Protein AF-A0A3B0PT93-F1 (afdb_monomer)

Organism: Mycoplasmopsis synoviae (NCBI:txid2109)

Radius of gyration: 24.5 Å; Cα contacts (8 Å, |Δi|>4): 383; chains: 1; bounding box: 61×49×68 Å

Nearest PDB structures (foldseek):
  7ylt-assembly3_C  TM=3.082E-01  e=1.056E-01  Variovorax paradoxus
  8q52-assembly1_A  TM=4.645E-01  e=8.360E-01  Escherichia coli K-12
  7ylt-assembly2_D  TM=3.044E-01  e=1.357E-01  Variovorax paradoxus
  1usg-assembly1_A  TM=4.299E-01  e=1.666E+00  Escherichia coli

pLDDT: mean 80.7, std 22.81, range [21.92, 97.38]

InterPro domains:
  IPR054825 Surface lipoprotein P68-like [NF045826] (3-263)
  IPR060424 MG185/MG260-like, N-terminal domain [PF27319] (77-138)

Structure (mmCIF, N/CA/C/O backbone):
data_AF-A0A3B0PT93-F1
#
_entry.id   AF-A0A3B0PT93-F1
#
loop_
_atom_site.group_PDB
_a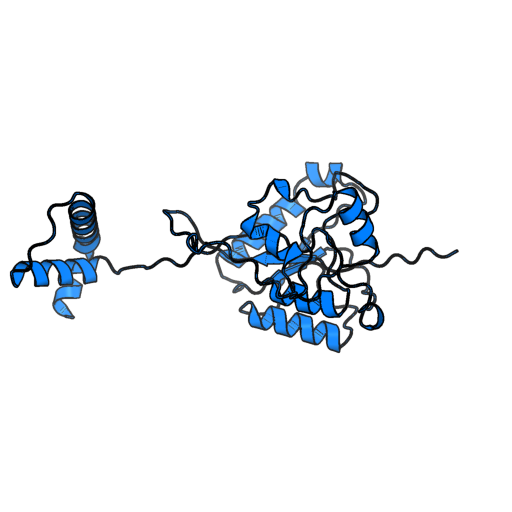tom_site.id
_atom_site.type_symbol
_atom_site.label_atom_id
_atom_site.label_alt_id
_atom_site.label_comp_id
_atom_site.label_asym_id
_atom_site.label_entity_id
_atom_site.label_seq_id
_atom_site.pdbx_PDB_ins_code
_atom_site.Cartn_x
_atom_site.Cartn_y
_atom_site.Cartn_z
_atom_site.occupancy
_atom_site.B_iso_or_equiv
_atom_site.auth_seq_id
_atom_site.auth_comp_id
_atom_site.auth_asym_id
_atom_site.auth_atom_id
_atom_site.pdbx_PDB_model_num
ATOM 1 N N . MET A 1 1 ? 22.958 -5.730 -29.820 1.00 33.12 1 MET A N 1
ATOM 2 C CA . MET A 1 1 ? 21.896 -6.303 -28.961 1.00 33.12 1 MET A CA 1
ATOM 3 C C . MET A 1 1 ? 21.499 -5.260 -27.925 1.00 33.12 1 MET A C 1
ATOM 5 O O . MET A 1 1 ? 22.215 -5.080 -26.948 1.00 33.12 1 MET A O 1
ATOM 9 N N . ASN A 1 2 ? 20.419 -4.519 -28.181 1.00 28.66 2 ASN A N 1
ATOM 10 C CA . ASN A 1 2 ? 19.887 -3.524 -27.247 1.00 28.66 2 ASN A CA 1
ATOM 11 C C . ASN A 1 2 ? 19.165 -4.246 -26.105 1.00 28.66 2 ASN A C 1
ATOM 13 O O . ASN A 1 2 ? 18.181 -4.940 -26.344 1.00 28.66 2 ASN A O 1
ATOM 17 N N . LYS A 1 3 ? 19.664 -4.107 -24.873 1.00 33.19 3 LYS A N 1
ATOM 18 C CA . LYS A 1 3 ? 18.957 -4.564 -23.671 1.00 33.19 3 LYS A CA 1
ATOM 19 C C . LYS A 1 3 ? 17.903 -3.519 -23.308 1.00 33.19 3 LYS A C 1
ATOM 21 O O . LYS A 1 3 ? 18.227 -2.490 -22.719 1.00 33.19 3 LYS A O 1
ATOM 26 N N . THR A 1 4 ? 16.658 -3.781 -23.687 1.00 28.05 4 THR A N 1
ATOM 27 C CA . THR A 1 4 ? 15.486 -2.980 -23.323 1.00 28.05 4 TH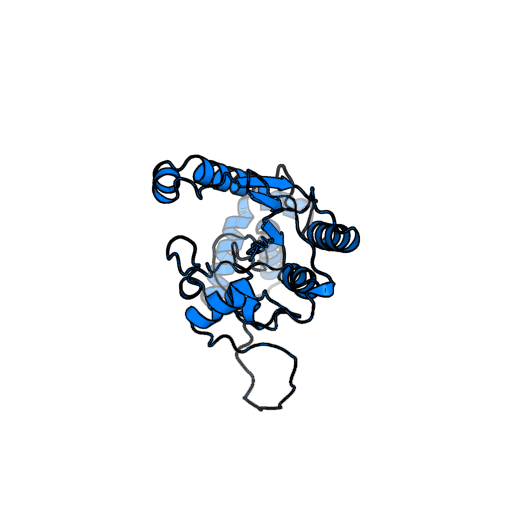R A CA 1
ATOM 28 C C . THR A 1 4 ? 15.271 -3.074 -21.811 1.00 28.05 4 THR A C 1
ATOM 30 O O . THR A 1 4 ? 14.964 -4.145 -21.294 1.00 28.05 4 THR A O 1
ATOM 33 N N . LYS A 1 5 ? 15.487 -1.976 -21.080 1.00 29.02 5 LYS A N 1
ATOM 34 C CA . LYS A 1 5 ? 15.171 -1.888 -19.648 1.00 29.02 5 LYS A CA 1
ATOM 35 C C . LYS A 1 5 ? 13.766 -1.319 -19.499 1.00 29.02 5 LYS A C 1
ATOM 37 O O . LYS A 1 5 ? 13.532 -0.171 -19.870 1.00 29.02 5 LYS A O 1
ATOM 42 N N . ILE A 1 6 ? 12.860 -2.121 -18.954 1.00 28.44 6 ILE A N 1
ATOM 43 C CA . ILE A 1 6 ? 11.505 -1.705 -18.599 1.00 28.44 6 ILE A CA 1
ATOM 44 C C . ILE A 1 6 ? 11.491 -1.405 -17.093 1.00 28.44 6 ILE A C 1
ATOM 46 O O . ILE A 1 6 ? 12.047 -2.174 -16.311 1.00 28.44 6 ILE A O 1
ATOM 50 N N . LYS A 1 7 ? 10.924 -0.265 -16.682 1.00 32.84 7 LYS A N 1
ATOM 51 C CA . LYS A 1 7 ? 10.816 0.164 -15.276 1.00 32.84 7 LYS A CA 1
ATOM 52 C C . LYS A 1 7 ? 9.344 0.493 -14.984 1.00 32.84 7 LYS A C 1
ATOM 54 O O . LYS A 1 7 ? 8.756 1.295 -15.706 1.00 32.84 7 LYS A O 1
ATOM 59 N N . PHE A 1 8 ? 8.765 -0.149 -13.967 1.00 34.22 8 PHE A N 1
ATOM 60 C CA . PHE A 1 8 ? 7.333 -0.112 -13.625 1.00 34.22 8 PHE A CA 1
ATOM 61 C C . PHE A 1 8 ? 7.075 0.379 -12.186 1.00 34.22 8 PHE A C 1
ATOM 63 O O . PHE A 1 8 ? 7.983 0.854 -11.511 1.00 34.22 8 PHE A O 1
ATOM 70 N N . ILE A 1 9 ? 5.813 0.315 -11.754 1.00 29.98 9 ILE A N 1
ATOM 71 C CA . ILE A 1 9 ? 5.229 0.999 -10.594 1.00 29.98 9 ILE A CA 1
ATOM 72 C C . ILE A 1 9 ? 4.925 0.002 -9.482 1.00 29.98 9 ILE A C 1
ATOM 74 O O . ILE A 1 9 ? 4.395 -1.076 -9.728 1.00 29.98 9 ILE A O 1
ATOM 78 N N . LEU A 1 10 ? 5.212 0.404 -8.255 1.00 33.44 10 LEU A N 1
ATOM 79 C CA . LEU A 1 10 ? 5.120 -0.353 -7.018 1.00 33.44 10 LEU A CA 1
ATOM 80 C C . LEU A 1 10 ? 3.806 -0.004 -6.278 1.00 33.44 10 LEU A C 1
ATOM 82 O O . LEU A 1 10 ? 3.523 1.146 -5.969 1.00 33.44 10 LEU A O 1
ATOM 86 N N . GLY A 1 11 ? 2.941 -0.969 -5.990 1.00 29.16 11 GLY A N 1
ATOM 87 C CA . GLY A 1 11 ? 1.748 -0.727 -5.162 1.00 29.16 11 GLY A CA 1
ATOM 88 C C . GLY A 1 11 ? 2.070 -0.950 -3.683 1.00 29.16 11 GLY A C 1
ATOM 89 O O . GLY A 1 11 ? 2.662 -1.966 -3.336 1.00 29.16 11 GLY A O 1
ATOM 90 N N . THR A 1 12 ? 1.674 -0.054 -2.784 1.00 34.41 12 THR A N 1
ATOM 91 C CA . THR A 1 12 ? 1.764 -0.264 -1.329 1.00 34.41 12 THR A CA 1
ATOM 92 C C . THR A 1 12 ? 0.387 -0.162 -0.673 1.00 34.41 12 THR A C 1
ATOM 94 O O . THR A 1 12 ? -0.475 0.620 -1.069 1.00 34.41 12 THR A O 1
ATOM 97 N N . LEU A 1 13 ? 0.155 -1.009 0.330 1.00 31.23 13 LEU A N 1
ATOM 98 C CA . LEU A 1 13 ? -1.129 -1.165 1.007 1.00 31.23 13 LEU A CA 1
ATOM 99 C C . LEU A 1 13 ? -1.224 -0.314 2.267 1.00 31.23 13 LEU A C 1
ATOM 101 O O . LEU A 1 13 ? -0.633 -0.663 3.288 1.00 31.23 13 LEU A O 1
ATOM 105 N N . GLY A 1 14 ? -1.989 0.778 2.221 1.00 28.75 14 GLY A N 1
ATOM 106 C CA . GLY A 1 14 ? -2.261 1.626 3.386 1.00 28.75 14 GLY A CA 1
ATOM 107 C C . GLY A 1 14 ? -3.580 1.282 4.075 1.00 28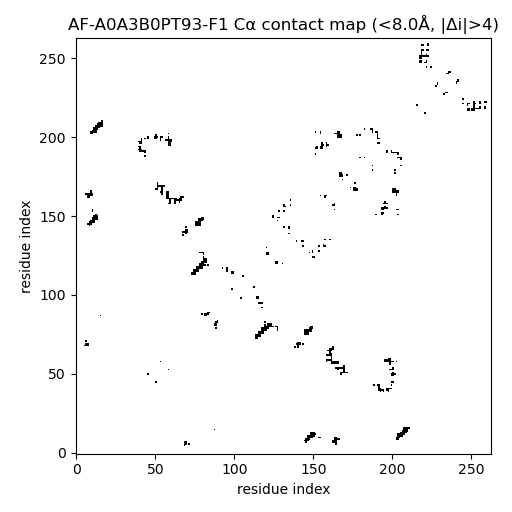.75 14 GLY A C 1
ATOM 108 O O . GLY A 1 14 ? -4.607 1.221 3.414 1.00 28.75 14 GLY A O 1
ATOM 109 N N . SER A 1 15 ? -3.580 1.142 5.401 1.00 34.72 15 SER A N 1
ATOM 110 C CA . SER A 1 15 ? -4.753 1.217 6.291 1.00 34.72 15 SER A CA 1
ATOM 111 C C . SER A 1 15 ? -4.323 1.592 7.729 1.00 34.72 15 SER A C 1
ATOM 113 O O . SER A 1 15 ? -3.520 0.885 8.295 1.00 34.72 15 SER A O 1
ATOM 115 N N . ILE A 1 16 ? -4.754 2.699 8.351 1.00 26.48 16 ILE A N 1
ATOM 116 C CA . ILE A 1 16 ? -4.299 3.107 9.713 1.00 26.48 16 ILE A CA 1
ATOM 117 C C . ILE A 1 16 ? -5.298 2.719 10.805 1.00 26.48 16 ILE A C 1
ATOM 119 O O . ILE A 1 16 ? -6.489 2.954 10.620 1.00 26.48 16 ILE A O 1
ATOM 123 N N . ALA A 1 17 ? -4.817 2.250 11.965 1.00 25.62 17 ALA A N 1
ATOM 124 C CA . ALA A 1 17 ? -5.242 2.695 13.301 1.00 25.62 17 ALA A CA 1
ATOM 125 C C . ALA A 1 17 ? -4.290 2.224 14.418 1.00 25.62 17 ALA A C 1
ATOM 127 O O . ALA A 1 17 ? -3.641 1.184 14.328 1.00 25.62 17 ALA A O 1
ATOM 128 N N . ALA A 1 18 ? -4.239 3.038 15.474 1.00 23.83 18 ALA A N 1
ATOM 129 C CA . ALA A 1 18 ? -3.425 2.893 16.669 1.00 23.83 18 ALA A CA 1
ATOM 130 C C . ALA A 1 18 ? -4.035 1.939 17.719 1.00 23.83 18 ALA A C 1
ATOM 132 O O . ALA A 1 18 ? -5.248 1.819 17.850 1.00 23.83 18 ALA A O 1
ATOM 133 N N . LEU A 1 19 ? -3.122 1.302 18.457 1.00 22.31 19 LEU A N 1
ATOM 134 C CA . LEU A 1 19 ? -3.193 0.646 19.773 1.00 22.31 19 LEU A CA 1
ATOM 135 C C . LEU A 1 19 ? -4.544 0.686 20.530 1.00 22.31 19 LEU A C 1
ATOM 137 O O . LEU A 1 19 ? -4.894 1.692 21.137 1.00 22.31 19 LEU A O 1
ATOM 141 N N . SER A 1 20 ? -5.237 -0.450 20.661 1.00 21.92 20 SER A N 1
ATOM 142 C CA . SER A 1 20 ? -5.102 -1.399 21.790 1.00 21.92 20 SER A CA 1
ATOM 143 C C . SER A 1 20 ? -6.247 -2.440 21.810 1.00 21.92 20 SER A C 1
ATOM 145 O O . SER A 1 20 ? -7.398 -2.111 21.565 1.00 21.92 20 SER A O 1
ATOM 147 N N . ILE A 1 21 ? -5.855 -3.689 22.103 1.00 22.70 21 ILE A N 1
ATOM 148 C CA . ILE A 1 21 ? -6.611 -4.926 22.415 1.00 22.70 21 ILE A CA 1
ATOM 149 C C . ILE A 1 21 ? -7.562 -5.499 21.329 1.00 22.70 21 ILE A C 1
ATOM 151 O O . ILE A 1 21 ? -8.473 -4.869 20.815 1.00 22.70 21 ILE A O 1
ATOM 155 N N . SER A 1 22 ? -7.256 -6.754 20.990 1.00 25.30 22 SER A N 1
ATOM 156 C CA . SER A 1 22 ? -7.748 -7.683 19.961 1.00 25.30 22 SER A CA 1
ATOM 157 C C . SER A 1 22 ? -9.225 -7.659 19.534 1.00 25.30 22 SER A C 1
ATOM 159 O O . SER A 1 22 ? -10.111 -7.753 20.373 1.00 25.30 22 SER A O 1
ATOM 161 N N . ALA A 1 23 ? -9.451 -7.863 18.230 1.00 23.72 23 ALA A N 1
ATOM 162 C CA . ALA A 1 23 ? -10.116 -9.074 17.733 1.00 23.72 23 ALA A CA 1
ATOM 163 C C . ALA A 1 23 ? -9.682 -9.377 16.288 1.00 23.72 23 ALA A C 1
ATOM 165 O O . ALA A 1 23 ? -9.788 -8.552 15.385 1.00 23.72 23 ALA A O 1
ATOM 166 N N . SER A 1 24 ? -9.161 -10.589 16.110 1.00 27.22 24 SER A N 1
ATOM 167 C CA . SER A 1 24 ? -8.900 -11.247 14.835 1.00 27.22 24 SER A CA 1
ATOM 168 C C . SER A 1 24 ? -10.200 -11.379 14.037 1.00 27.22 24 SER A C 1
ATOM 170 O O . SER A 1 24 ? -11.179 -11.906 14.554 1.00 27.22 24 SER A O 1
ATOM 172 N N . CYS A 1 25 ? -10.200 -10.972 12.767 1.00 26.38 25 CYS A N 1
ATOM 173 C CA . CYS A 1 25 ? -11.134 -11.517 11.775 1.00 26.38 25 CYS A CA 1
ATOM 174 C C . CYS A 1 25 ? -10.411 -12.535 10.880 1.00 26.38 25 CYS A C 1
ATOM 176 O O . CYS A 1 25 ? -10.565 -12.543 9.665 1.00 26.38 25 CYS A O 1
ATOM 178 N N . GLY A 1 26 ? -9.584 -13.387 11.485 1.00 28.66 26 GLY A N 1
ATOM 179 C CA . GLY A 1 26 ? -9.283 -14.714 10.975 1.00 28.66 26 GLY A CA 1
ATOM 180 C C . GLY A 1 26 ? -10.295 -15.674 11.583 1.00 28.66 26 GLY A C 1
ATOM 181 O O . GLY A 1 26 ? -10.191 -16.011 12.761 1.00 28.66 26 GLY A O 1
ATOM 182 N N . SER A 1 27 ? -11.295 -16.074 10.798 1.00 26.86 27 SER A N 1
ATOM 183 C CA . SER A 1 27 ? -12.178 -17.184 11.154 1.00 26.86 27 SER A CA 1
ATOM 184 C C . SER A 1 27 ? -11.331 -18.449 11.295 1.00 26.86 27 SER A C 1
ATOM 186 O O . SER A 1 27 ? -10.926 -19.059 10.309 1.00 26.86 27 SER A O 1
ATOM 188 N N . SER A 1 28 ? -11.026 -18.822 12.533 1.00 38.88 28 SER A N 1
ATOM 189 C CA . SER A 1 28 ? -10.524 -20.139 12.894 1.00 38.88 28 SER A CA 1
ATOM 190 C C . SER A 1 28 ? -11.663 -20.909 13.554 1.00 38.88 28 SER A C 1
ATOM 192 O O . SER A 1 28 ? -11.783 -20.903 14.776 1.00 38.88 28 SER A O 1
ATOM 194 N N . ASN A 1 29 ? -12.533 -21.507 12.739 1.00 32.41 29 ASN A N 1
ATOM 195 C CA . ASN A 1 29 ? -13.159 -22.800 13.027 1.00 32.41 29 ASN A CA 1
ATOM 196 C C . ASN A 1 29 ? -14.005 -23.265 11.839 1.00 32.41 29 ASN A C 1
ATOM 198 O O . ASN A 1 29 ? -15.066 -22.722 11.550 1.00 32.41 29 ASN A O 1
ATOM 202 N N . GLY A 1 30 ? -13.526 -24.312 11.175 1.00 27.69 30 GLY A N 1
ATOM 203 C CA . GLY A 1 30 ? -14.239 -24.990 10.106 1.00 27.69 30 GLY A CA 1
ATOM 204 C C . GLY A 1 30 ? -13.355 -26.048 9.470 1.00 27.69 30 GLY A C 1
ATOM 205 O O . GLY A 1 30 ? -12.664 -25.758 8.506 1.00 27.69 30 GLY A O 1
ATOM 206 N N . SER A 1 31 ? -13.340 -27.233 10.086 1.00 26.78 31 SER A N 1
ATOM 207 C CA . SER A 1 31 ? -13.087 -28.546 9.477 1.00 26.78 31 SER A CA 1
ATOM 208 C C . SER A 1 31 ? -12.645 -28.521 8.009 1.00 26.78 31 SER A C 1
ATOM 210 O O . SER A 1 31 ? -13.438 -28.203 7.124 1.00 26.78 31 SER A O 1
ATOM 212 N N . ILE A 1 32 ? -11.409 -28.960 7.768 1.00 35.78 32 ILE A N 1
ATOM 213 C CA . ILE A 1 32 ? -10.875 -29.290 6.447 1.00 35.78 32 ILE A CA 1
ATOM 214 C C . ILE A 1 32 ? -11.869 -30.214 5.736 1.00 35.78 32 ILE A C 1
ATOM 216 O O . ILE A 1 32 ? -12.080 -31.351 6.148 1.00 35.78 32 ILE A O 1
ATOM 220 N N . ASN A 1 33 ? -12.472 -29.708 4.668 1.00 27.58 33 ASN A N 1
ATOM 221 C CA . ASN A 1 33 ? -12.922 -30.526 3.559 1.00 27.58 33 ASN A CA 1
ATOM 222 C C . ASN A 1 33 ? -12.275 -29.920 2.319 1.00 27.58 33 ASN A C 1
ATOM 224 O O . ASN A 1 33 ? -12.641 -28.830 1.879 1.00 27.58 33 ASN A O 1
ATOM 228 N N . GLU A 1 34 ? -11.252 -30.607 1.814 1.00 34.56 34 GLU A N 1
ATOM 229 C CA . GLU A 1 34 ? -10.623 -30.327 0.529 1.00 34.56 34 GLU A CA 1
ATOM 230 C C . GLU A 1 34 ? -11.656 -30.534 -0.585 1.00 34.56 34 GLU A C 1
ATOM 232 O O . GLU A 1 34 ? -11.757 -31.597 -1.193 1.00 34.56 34 GLU A O 1
ATOM 237 N N . SER A 1 35 ? -12.449 -29.505 -0.870 1.00 27.31 35 SER A N 1
ATOM 238 C CA . SER A 1 35 ? -13.094 -29.373 -2.169 1.00 27.31 35 SER A CA 1
ATOM 239 C C . SER A 1 35 ? -12.212 -28.482 -3.033 1.00 27.31 35 SER A C 1
ATOM 241 O O . SER A 1 35 ? -12.210 -27.260 -2.881 1.00 27.31 35 SER A O 1
ATOM 243 N N . ASN A 1 36 ? -11.451 -29.129 -3.917 1.00 36.00 36 ASN A N 1
ATOM 244 C CA . ASN A 1 36 ? -10.756 -28.540 -5.057 1.00 36.00 36 ASN A CA 1
ATOM 245 C C . ASN A 1 36 ? -11.694 -27.599 -5.828 1.00 36.00 36 ASN A C 1
ATOM 247 O O . ASN A 1 36 ? -12.425 -28.037 -6.712 1.00 36.00 36 ASN A O 1
ATOM 251 N N . ASN A 1 37 ? -11.646 -26.306 -5.521 1.00 29.44 37 ASN A N 1
ATOM 252 C CA . ASN A 1 37 ? -12.123 -25.263 -6.415 1.00 29.44 37 ASN A CA 1
ATOM 253 C C . ASN A 1 37 ? -10.948 -24.348 -6.729 1.00 29.44 37 ASN A C 1
ATOM 255 O O . ASN A 1 37 ? -10.547 -23.476 -5.962 1.00 29.44 37 ASN A O 1
ATOM 259 N N . ASN A 1 38 ? -10.373 -24.650 -7.885 1.00 35.69 38 ASN A N 1
ATOM 260 C CA . ASN A 1 38 ? -9.249 -23.999 -8.516 1.00 35.69 38 ASN A CA 1
ATOM 261 C C . ASN A 1 38 ? -9.647 -22.562 -8.905 1.00 35.69 38 ASN A C 1
ATOM 263 O O . ASN A 1 38 ? -10.142 -22.324 -10.004 1.00 35.69 38 ASN A O 1
ATOM 267 N N . ILE A 1 39 ? -9.470 -21.606 -7.988 1.00 34.66 39 ILE A N 1
ATOM 268 C CA . ILE A 1 39 ? -9.538 -20.166 -8.270 1.00 34.66 39 ILE A CA 1
ATOM 269 C C . ILE A 1 39 ? -8.127 -19.593 -8.105 1.00 34.66 39 ILE A C 1
ATOM 271 O O . ILE A 1 39 ? -7.779 -19.032 -7.076 1.00 34.66 39 ILE A O 1
ATOM 275 N N . GLY A 1 40 ? -7.297 -19.808 -9.129 1.00 35.72 40 GLY A N 1
ATOM 276 C CA . GLY A 1 40 ? -6.293 -18.866 -9.646 1.00 35.72 40 GLY A CA 1
ATOM 277 C C . GLY A 1 40 ? -5.227 -18.229 -8.740 1.00 35.72 40 GLY A C 1
ATOM 278 O O . GLY A 1 40 ? -4.553 -17.332 -9.243 1.00 35.72 40 GLY A O 1
ATOM 279 N N . GLY A 1 41 ? -5.060 -18.627 -7.478 1.00 39.53 41 GLY A N 1
ATOM 280 C CA . GLY A 1 41 ? -4.012 -18.118 -6.583 1.00 39.53 41 GLY A CA 1
ATOM 281 C C . GLY A 1 41 ? -2.728 -18.947 -6.651 1.00 39.53 41 GLY A C 1
ATOM 282 O O . GLY A 1 41 ? -2.777 -20.177 -6.676 1.00 39.53 41 GLY A O 1
ATOM 283 N N . VAL A 1 42 ? -1.570 -18.285 -6.665 1.00 48.38 42 VAL A N 1
ATOM 284 C CA . VAL A 1 42 ? -0.262 -18.952 -6.574 1.00 48.38 42 VAL A CA 1
ATOM 285 C C . VAL A 1 42 ? 0.032 -19.230 -5.102 1.00 48.38 42 VAL A C 1
ATOM 287 O O . VAL A 1 42 ? 0.024 -18.309 -4.298 1.00 48.38 42 VAL A O 1
ATOM 290 N N . THR A 1 43 ? 0.329 -20.470 -4.715 1.00 52.25 43 THR A N 1
ATOM 291 C CA . THR A 1 43 ? 0.811 -20.770 -3.355 1.00 52.25 43 THR A CA 1
ATOM 292 C C . THR A 1 43 ? 2.209 -20.173 -3.148 1.00 52.25 43 THR A C 1
ATOM 294 O O . THR A 1 43 ? 3.151 -20.587 -3.826 1.00 52.25 43 THR A O 1
ATOM 297 N N . ASP A 1 44 ? 2.366 -19.222 -2.221 1.00 61.94 44 ASP A N 1
ATOM 298 C CA . ASP A 1 44 ? 3.634 -18.507 -1.983 1.00 61.94 44 ASP A CA 1
ATOM 299 C C . ASP A 1 44 ? 4.631 -19.318 -1.137 1.00 61.94 44 ASP A C 1
ATOM 301 O O . ASP A 1 44 ? 4.944 -18.989 0.002 1.00 61.94 44 ASP A O 1
ATOM 305 N N . ASN A 1 45 ? 5.133 -20.406 -1.724 1.00 61.41 45 ASN A N 1
ATOM 306 C CA . ASN A 1 45 ? 6.349 -21.105 -1.288 1.00 61.41 45 ASN A CA 1
ATOM 307 C C . ASN A 1 45 ? 7.537 -20.760 -2.206 1.00 61.41 45 ASN A C 1
ATOM 309 O O . ASN A 1 45 ? 8.475 -21.545 -2.355 1.00 61.41 45 ASN A O 1
ATOM 313 N N . SER A 1 46 ? 7.473 -19.612 -2.888 1.00 73.75 46 SER A N 1
ATOM 314 C CA . SER A 1 46 ? 8.465 -19.228 -3.888 1.00 73.75 46 SER A CA 1
ATOM 315 C C . SER A 1 46 ? 9.794 -18.859 -3.226 1.00 73.75 46 SER A C 1
ATOM 317 O O . SER A 1 46 ? 9.842 -18.099 -2.255 1.00 73.75 46 SER A O 1
ATOM 319 N N . SER A 1 47 ? 10.903 -19.401 -3.734 1.00 86.12 47 SER A N 1
ATOM 320 C CA . SER A 1 47 ? 12.219 -19.039 -3.210 1.00 86.12 47 SER A CA 1
ATOM 321 C C . SER A 1 47 ? 12.557 -17.597 -3.592 1.00 86.12 47 SER A C 1
ATOM 323 O O . SER A 1 47 ? 12.078 -17.083 -4.602 1.00 86.12 47 SER A O 1
ATOM 325 N N . ILE A 1 48 ? 13.456 -16.935 -2.853 1.00 86.94 48 ILE A N 1
ATOM 326 C CA . ILE A 1 48 ? 13.922 -15.586 -3.231 1.00 86.94 48 ILE A CA 1
ATOM 327 C C . ILE A 1 48 ? 14.467 -15.540 -4.670 1.00 86.94 48 ILE A C 1
ATOM 329 O O . ILE A 1 48 ? 14.319 -14.532 -5.355 1.00 86.94 48 ILE A O 1
ATOM 333 N N . LYS A 1 49 ? 15.045 -16.643 -5.168 1.00 88.75 49 LYS A N 1
ATOM 334 C CA . LYS A 1 49 ? 15.516 -16.748 -6.556 1.00 88.75 49 LYS A CA 1
ATOM 335 C C . LYS A 1 49 ? 14.359 -16.693 -7.555 1.00 88.75 49 LYS A C 1
ATOM 337 O O . LYS A 1 49 ? 14.476 -15.985 -8.552 1.00 88.75 49 LYS A O 1
ATOM 342 N N . ASP A 1 50 ? 13.253 -17.374 -7.266 1.00 90.25 50 ASP A N 1
ATOM 343 C CA . ASP A 1 50 ? 12.061 -17.369 -8.123 1.00 90.25 50 ASP A CA 1
ATOM 344 C C . ASP A 1 50 ? 11.429 -15.976 -8.160 1.00 90.25 50 ASP A C 1
ATOM 346 O O . ASP A 1 50 ? 11.111 -15.460 -9.228 1.00 90.25 50 ASP A O 1
ATOM 350 N N . ARG A 1 51 ? 11.345 -15.315 -7.001 1.00 90.50 51 ARG A N 1
ATOM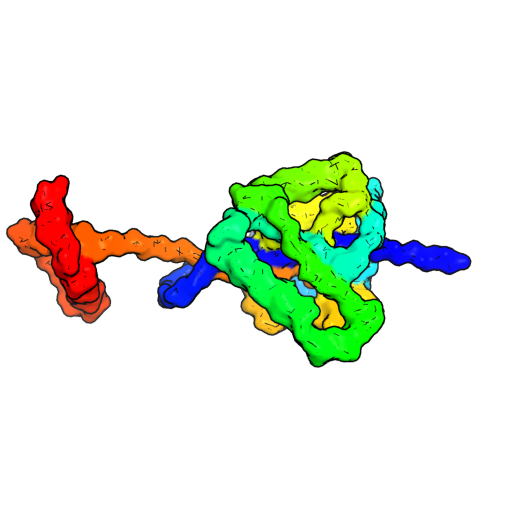 351 C CA . ARG A 1 51 ? 10.804 -13.951 -6.872 1.00 90.50 51 ARG A CA 1
ATOM 352 C C . ARG A 1 51 ? 11.629 -12.945 -7.680 1.00 90.50 51 ARG A C 1
ATOM 354 O O . ARG A 1 51 ? 11.081 -12.152 -8.442 1.00 90.50 51 ARG A O 1
ATOM 361 N N . ARG A 1 52 ? 12.963 -13.035 -7.611 1.00 91.88 52 ARG A N 1
ATOM 362 C CA . ARG A 1 52 ? 13.878 -12.222 -8.435 1.00 91.88 52 ARG A CA 1
ATOM 363 C C . ARG A 1 52 ? 13.726 -12.497 -9.933 1.00 91.88 52 ARG A C 1
ATOM 365 O O . ARG A 1 52 ? 13.723 -11.556 -10.721 1.00 91.88 52 ARG A O 1
ATOM 372 N N . LEU A 1 53 ? 13.571 -13.759 -10.340 1.00 91.81 53 LEU A N 1
ATOM 373 C CA . LEU A 1 53 ? 13.322 -14.104 -11.744 1.00 91.81 53 LEU A CA 1
ATOM 374 C C . LEU A 1 53 ? 11.999 -13.494 -12.232 1.00 91.81 53 LEU A C 1
ATOM 376 O O . LEU A 1 53 ? 11.948 -12.851 -13.281 1.00 91.81 53 LEU A O 1
ATOM 380 N N . ASN A 1 54 ? 10.947 -13.624 -11.430 1.00 92.50 54 ASN A N 1
ATOM 381 C CA . ASN A 1 54 ? 9.622 -13.093 -11.730 1.00 92.50 54 ASN A CA 1
ATOM 382 C C . ASN A 1 54 ? 9.564 -11.561 -11.698 1.00 92.50 54 ASN A C 1
ATOM 384 O O . ASN A 1 54 ? 8.723 -10.968 -12.375 1.00 92.50 54 ASN A O 1
ATOM 388 N N . ALA A 1 55 ? 10.496 -10.901 -11.004 1.00 90.81 55 ALA A N 1
ATOM 389 C CA . ALA A 1 55 ? 10.662 -9.453 -11.076 1.00 90.81 55 ALA A CA 1
ATOM 390 C C . ALA A 1 55 ? 11.010 -8.960 -12.495 1.00 90.81 55 ALA A C 1
ATOM 392 O O . ALA A 1 55 ? 10.613 -7.853 -12.854 1.00 90.81 55 ALA A O 1
ATOM 393 N N . LEU A 1 56 ? 11.700 -9.769 -13.315 1.00 88.31 56 LEU A N 1
ATOM 394 C CA . LEU A 1 56 ? 11.980 -9.441 -14.724 1.00 88.31 56 LEU A CA 1
ATOM 395 C C . LEU A 1 56 ? 10.772 -9.658 -15.633 1.00 88.31 56 LEU A C 1
ATOM 397 O O . LEU A 1 56 ? 10.572 -8.901 -16.579 1.00 88.31 56 LEU A O 1
ATOM 401 N N . LEU A 1 57 ? 10.011 -10.722 -15.377 1.00 91.31 57 LEU A N 1
ATOM 402 C CA . LEU A 1 57 ? 8.899 -11.146 -16.230 1.00 91.31 57 LEU A CA 1
ATOM 403 C C . LEU A 1 57 ? 7.622 -10.330 -15.966 1.00 91.31 57 LEU A C 1
ATOM 405 O O . LEU A 1 57 ? 6.795 -10.151 -16.864 1.00 91.31 57 LEU A O 1
ATOM 409 N N . GLY A 1 58 ? 7.485 -9.811 -14.745 1.00 91.56 58 GLY A N 1
ATOM 410 C CA . GLY A 1 58 ? 6.294 -9.121 -14.264 1.00 91.56 58 GLY A CA 1
ATOM 411 C C . GLY A 1 58 ? 5.277 -10.077 -13.637 1.00 91.56 58 GLY A C 1
ATOM 412 O O . GLY A 1 58 ? 5.429 -11.300 -13.688 1.00 91.56 58 GLY A O 1
ATOM 413 N N . ALA A 1 59 ? 4.254 -9.500 -13.003 1.00 94.25 59 ALA A N 1
ATOM 414 C CA . ALA A 1 59 ? 3.213 -10.240 -12.288 1.00 94.25 59 ALA A CA 1
ATOM 415 C C . ALA A 1 59 ? 2.336 -11.101 -13.212 1.00 94.25 59 ALA A C 1
ATOM 417 O O . ALA A 1 59 ? 1.841 -12.139 -12.781 1.00 94.25 59 ALA A O 1
ATOM 418 N N . ASN A 1 60 ? 2.149 -10.685 -14.469 1.00 96.19 60 ASN A N 1
ATOM 419 C CA . ASN A 1 60 ? 1.303 -11.354 -15.456 1.00 96.19 60 ASN A CA 1
ATOM 420 C C . ASN A 1 60 ? 1.877 -11.231 -16.880 1.00 96.19 60 ASN A C 1
ATOM 422 O O . ASN A 1 60 ? 1.429 -10.387 -17.661 1.00 96.19 60 ASN A O 1
ATOM 426 N N . PRO A 1 61 ? 2.867 -12.052 -17.259 1.00 94.38 61 PRO A N 1
ATOM 427 C CA . PRO A 1 61 ? 3.517 -11.940 -18.567 1.00 94.38 61 PRO A CA 1
ATOM 428 C C . PRO A 1 61 ? 2.559 -12.069 -19.761 1.00 94.38 61 PRO A C 1
ATOM 430 O O . PRO A 1 61 ? 2.798 -11.467 -20.810 1.00 94.38 61 PRO A O 1
ATOM 433 N N . GLU A 1 62 ? 1.457 -12.806 -19.600 1.00 95.75 62 GLU A N 1
ATOM 434 C CA . GLU A 1 62 ? 0.432 -12.997 -20.636 1.00 95.75 62 GLU A CA 1
ATOM 435 C C . GLU A 1 62 ? -0.297 -11.690 -20.985 1.00 95.75 62 GLU A C 1
ATOM 437 O O . GLU A 1 62 ? -0.722 -11.500 -22.122 1.00 95.75 62 GLU A O 1
ATOM 442 N N . ALA A 1 63 ? -0.371 -10.746 -20.042 1.00 93.75 63 ALA A N 1
ATOM 443 C CA . ALA A 1 63 ? -0.970 -9.427 -20.237 1.00 93.75 63 ALA A CA 1
ATOM 444 C C . ALA A 1 63 ? 0.021 -8.359 -20.744 1.00 93.75 63 ALA A C 1
ATOM 446 O O . ALA A 1 63 ? -0.300 -7.170 -20.776 1.00 93.75 63 ALA A O 1
ATOM 447 N N . SER A 1 64 ? 1.235 -8.751 -21.144 1.00 91.19 64 SER A N 1
ATOM 448 C CA . SER A 1 64 ? 2.290 -7.821 -21.582 1.00 91.19 64 SER A CA 1
ATOM 449 C C . SER A 1 64 ? 1.919 -6.961 -22.796 1.00 91.19 64 SER A C 1
ATOM 451 O O . SER A 1 64 ? 2.464 -5.870 -22.947 1.00 91.19 64 SER A O 1
ATOM 453 N N . SER A 1 65 ? 0.963 -7.388 -23.626 1.00 92.56 65 SER A N 1
ATOM 454 C CA . SER A 1 65 ? 0.431 -6.593 -24.745 1.00 92.56 65 SER A CA 1
ATOM 455 C C . SER A 1 65 ? -0.313 -5.323 -24.302 1.00 92.56 65 SER A C 1
ATOM 457 O O . SER A 1 65 ? -0.410 -4.369 -25.077 1.00 92.56 65 SER A O 1
ATOM 459 N N . ASN A 1 66 ? -0.800 -5.288 -23.058 1.00 91.81 66 ASN A N 1
ATOM 460 C CA . ASN A 1 66 ? -1.456 -4.127 -22.453 1.00 91.81 66 ASN A CA 1
ATOM 461 C C . ASN A 1 66 ? -0.468 -3.197 -21.730 1.00 91.81 66 ASN A C 1
ATOM 463 O O . ASN A 1 66 ? -0.825 -2.067 -21.391 1.00 91.81 66 ASN A O 1
ATOM 467 N N . ALA A 1 67 ? 0.770 -3.646 -21.506 1.00 92.38 67 ALA A N 1
ATOM 468 C CA . ALA A 1 67 ? 1.794 -2.854 -20.843 1.00 92.38 67 ALA A CA 1
ATOM 469 C C . ALA A 1 67 ? 2.277 -1.698 -21.731 1.00 92.38 67 ALA A C 1
ATOM 471 O O . ALA A 1 67 ? 2.238 -1.749 -22.963 1.00 92.38 67 ALA A O 1
ATOM 472 N N . PHE A 1 68 ? 2.803 -0.655 -21.097 1.00 93.25 68 PHE A N 1
ATOM 473 C CA . PHE A 1 68 ? 3.490 0.430 -21.787 1.00 93.25 68 PHE A CA 1
ATOM 474 C C . PHE A 1 68 ? 4.659 0.953 -20.964 1.00 93.25 68 PHE A C 1
ATOM 476 O O . PHE A 1 68 ? 4.714 0.816 -19.741 1.00 93.25 68 PHE A O 1
ATOM 483 N N . GLN A 1 69 ? 5.604 1.571 -21.663 1.00 89.94 69 GLN A N 1
ATOM 484 C CA . GLN A 1 69 ? 6.772 2.164 -21.043 1.00 89.94 69 GLN A CA 1
ATOM 485 C C . GLN A 1 69 ? 6.463 3.582 -20.570 1.00 89.94 69 GLN A C 1
ATOM 487 O O . GLN A 1 69 ? 5.926 4.394 -21.317 1.00 89.94 69 GLN A O 1
ATOM 492 N N . GLN A 1 70 ? 6.821 3.875 -19.326 1.00 89.19 70 GLN A N 1
ATOM 493 C CA . GLN A 1 70 ? 6.740 5.222 -18.771 1.00 89.19 70 GLN A CA 1
ATOM 494 C C . GLN A 1 70 ? 8.025 5.996 -19.029 1.00 89.19 70 GLN A C 1
ATOM 496 O O . GLN A 1 70 ? 9.104 5.410 -19.171 1.00 89.19 70 GLN A O 1
ATOM 501 N N . VAL A 1 71 ? 7.905 7.321 -19.025 1.00 89.50 71 VAL A N 1
ATOM 502 C CA . VAL A 1 71 ? 9.066 8.208 -18.995 1.00 89.50 71 VAL A CA 1
ATOM 503 C C . VAL A 1 71 ? 9.791 8.020 -17.665 1.00 89.50 71 VAL A C 1
ATOM 505 O O . VAL A 1 71 ? 9.174 7.987 -16.597 1.00 89.50 71 VAL A O 1
ATOM 508 N N . GLU A 1 72 ? 11.115 7.863 -17.722 1.00 86.88 72 GLU A N 1
ATOM 509 C CA . GLU A 1 72 ? 11.920 7.756 -16.510 1.00 86.88 72 GLU A CA 1
ATOM 510 C C . GLU A 1 72 ? 11.865 9.069 -15.723 1.00 86.88 72 GLU A C 1
ATOM 512 O O . GLU A 1 72 ? 12.101 10.146 -16.261 1.00 86.88 72 GLU A O 1
ATOM 517 N N . LYS A 1 73 ? 11.560 8.953 -14.429 1.00 86.38 73 LYS A N 1
ATOM 518 C CA . LYS A 1 73 ? 11.492 10.080 -13.501 1.00 86.38 73 LYS A CA 1
ATOM 519 C C . LYS A 1 73 ? 12.762 10.161 -12.668 1.00 86.38 73 LYS A C 1
ATOM 521 O O . LYS A 1 73 ? 13.277 9.134 -12.208 1.00 86.38 73 LYS A O 1
ATOM 526 N N . ASP A 1 74 ? 13.211 11.385 -12.413 1.00 90.94 74 ASP A N 1
ATOM 527 C CA . ASP A 1 74 ? 14.337 11.655 -11.510 1.00 90.94 74 ASP A CA 1
ATOM 528 C C . ASP A 1 74 ? 13.984 11.337 -10.052 1.00 90.94 74 ASP A C 1
ATOM 530 O O . ASP A 1 74 ? 14.839 10.922 -9.273 1.00 90.94 74 ASP A O 1
ATOM 534 N N . LYS A 1 75 ? 12.699 11.471 -9.700 1.00 93.88 75 LYS A N 1
ATOM 535 C CA . LYS A 1 75 ? 12.153 11.191 -8.368 1.00 93.88 75 LYS A CA 1
ATOM 536 C C . LYS A 1 75 ? 11.125 10.067 -8.417 1.00 93.88 75 LYS A C 1
ATOM 538 O O . LYS A 1 75 ? 10.409 9.911 -9.407 1.00 93.88 75 LYS A O 1
ATOM 543 N N . ILE A 1 76 ? 11.025 9.317 -7.327 1.00 93.94 76 ILE A N 1
ATOM 544 C CA . ILE A 1 76 ? 9.978 8.319 -7.113 1.00 93.94 76 ILE A CA 1
ATOM 545 C C . ILE A 1 76 ? 8.707 9.053 -6.681 1.00 93.94 76 ILE A C 1
ATOM 547 O O . ILE A 1 76 ? 8.655 9.653 -5.611 1.00 93.94 76 ILE A O 1
ATOM 551 N N . VAL A 1 77 ? 7.659 8.993 -7.498 1.00 95.50 77 VAL A N 1
ATOM 552 C CA . VAL A 1 77 ? 6.367 9.610 -7.174 1.00 95.50 77 VAL A CA 1
ATOM 553 C C . VAL A 1 77 ? 5.492 8.620 -6.408 1.00 95.50 77 VAL A C 1
ATOM 555 O O . VAL A 1 77 ? 5.025 7.645 -6.993 1.00 95.50 77 VAL A O 1
ATOM 558 N N . LEU A 1 78 ? 5.229 8.893 -5.132 1.00 95.38 78 LEU A N 1
ATOM 559 C CA . LEU A 1 78 ? 4.307 8.161 -4.268 1.00 95.38 78 LEU A CA 1
ATOM 560 C C . LEU A 1 78 ? 2.916 8.799 -4.285 1.00 95.38 78 LEU A C 1
ATOM 562 O O . LEU A 1 78 ? 2.688 9.849 -3.688 1.00 95.38 78 LEU A O 1
ATOM 566 N N . ALA A 1 79 ? 1.964 8.151 -4.945 1.00 94.81 79 ALA A N 1
ATOM 567 C CA . ALA A 1 79 ? 0.569 8.554 -4.933 1.00 94.81 79 ALA A CA 1
ATOM 568 C C . ALA A 1 79 ? -0.116 8.166 -3.613 1.00 94.81 79 ALA A C 1
ATOM 570 O O . ALA A 1 79 ? -0.050 7.017 -3.179 1.00 94.81 79 ALA A O 1
ATOM 571 N N . MET A 1 80 ? -0.829 9.108 -3.000 1.00 92.19 80 MET A N 1
ATOM 572 C CA . MET A 1 80 ? -1.677 8.876 -1.829 1.00 92.19 80 MET A CA 1
ATOM 573 C C . MET A 1 80 ? -3.083 9.435 -2.039 1.00 92.19 80 MET A C 1
ATOM 575 O O . MET A 1 80 ? -3.296 10.327 -2.858 1.00 92.19 80 MET A O 1
ATOM 579 N N . THR A 1 81 ? -4.035 8.943 -1.249 1.00 90.56 81 THR A N 1
ATOM 580 C CA . THR A 1 81 ? -5.446 9.363 -1.304 1.00 90.56 81 THR A CA 1
ATOM 581 C C . THR A 1 81 ? -5.976 9.887 0.033 1.00 90.56 81 THR A C 1
ATOM 583 O O . THR A 1 81 ? -7.182 10.032 0.226 1.00 90.56 81 THR A O 1
ATOM 586 N N . PHE A 1 82 ? -5.090 10.160 0.993 1.00 88.75 82 PHE A N 1
ATOM 587 C CA . PHE A 1 82 ? -5.478 10.755 2.270 1.00 88.75 82 PHE A CA 1
ATOM 588 C C . PHE A 1 82 ? -5.882 12.218 2.090 1.00 88.75 82 PHE A C 1
ATOM 590 O O . PHE A 1 82 ? -5.377 12.899 1.203 1.00 88.75 82 PHE A O 1
ATOM 597 N N . SER A 1 83 ? -6.741 12.741 2.966 1.00 87.31 83 SER A N 1
ATOM 598 C CA . SER A 1 83 ? -6.993 14.186 3.004 1.00 87.31 83 SER A CA 1
ATOM 599 C C . SER A 1 83 ? -5.679 14.934 3.255 1.00 87.31 83 SER A C 1
ATOM 601 O O . SER A 1 83 ? -4.968 14.605 4.205 1.00 87.31 83 SER A O 1
ATOM 603 N N . GLN A 1 84 ? -5.350 15.932 2.424 1.00 84.31 84 GLN A N 1
ATOM 604 C CA . GLN A 1 84 ? -4.054 16.632 2.465 1.00 84.31 84 GLN A CA 1
ATOM 605 C C . GLN A 1 84 ? -3.737 17.245 3.840 1.00 84.31 84 GLN A C 1
ATOM 607 O O . GLN A 1 84 ? -2.583 17.253 4.259 1.00 84.31 84 GLN A O 1
ATOM 612 N N . GLY A 1 85 ? -4.755 17.725 4.561 1.00 86.25 85 GLY A N 1
ATOM 613 C CA . GLY A 1 85 ? -4.603 18.273 5.914 1.00 86.25 85 GLY A CA 1
ATOM 614 C C . GLY A 1 85 ? -4.681 17.233 7.038 1.00 86.25 85 GLY A C 1
ATOM 615 O O . GLY A 1 85 ? -4.443 17.573 8.200 1.00 86.25 85 GLY A O 1
ATOM 616 N N . GLY A 1 86 ? -5.028 15.986 6.710 1.00 87.75 86 GLY A N 1
ATOM 617 C CA . GLY A 1 86 ? -5.236 14.903 7.665 1.00 87.75 86 GLY A CA 1
ATOM 618 C C . GLY A 1 86 ? -3.940 14.418 8.312 1.00 87.75 86 GLY A C 1
ATOM 619 O O . GLY A 1 86 ? -2.849 14.548 7.752 1.00 87.75 86 GLY A O 1
ATOM 620 N N . ALA A 1 87 ? -4.065 13.814 9.495 1.00 89.75 87 ALA A N 1
ATOM 621 C CA . ALA A 1 87 ? -2.929 13.268 10.239 1.00 89.75 87 ALA A CA 1
ATOM 622 C C . ALA A 1 87 ? -2.131 12.245 9.410 1.00 89.75 87 ALA A C 1
ATOM 624 O O . ALA A 1 87 ? -0.907 12.212 9.484 1.00 89.75 87 ALA A O 1
ATOM 625 N N . GLN A 1 88 ? -2.817 11.467 8.570 1.00 88.06 88 GLN A N 1
ATOM 626 C CA . GLN A 1 88 ? -2.211 10.449 7.712 1.00 88.06 88 GLN A CA 1
ATOM 627 C C . GLN A 1 88 ? -1.299 11.048 6.636 1.00 88.06 88 GLN A C 1
ATOM 629 O O . GLN A 1 88 ? -0.177 10.585 6.451 1.00 88.06 88 GLN A O 1
ATOM 634 N N . ALA A 1 89 ? -1.763 12.098 5.950 1.00 91.12 89 ALA A N 1
ATOM 635 C CA . ALA A 1 89 ? -0.975 12.795 4.937 1.00 91.12 89 ALA A CA 1
ATOM 636 C C . ALA A 1 89 ? 0.247 13.482 5.559 1.00 91.12 89 ALA A C 1
ATOM 638 O O . ALA A 1 89 ? 1.346 13.389 5.019 1.00 91.12 89 ALA A O 1
ATOM 639 N N . LYS A 1 90 ? 0.072 14.118 6.726 1.00 93.25 90 LYS A N 1
ATOM 640 C CA . LYS A 1 90 ? 1.176 14.737 7.475 1.00 93.25 90 LYS A CA 1
ATOM 641 C C . LYS A 1 90 ? 2.229 13.708 7.880 1.00 93.25 90 LYS A C 1
ATOM 643 O O . LYS A 1 90 ? 3.397 13.901 7.570 1.00 93.25 90 LYS A O 1
ATOM 648 N N . ALA A 1 91 ? 1.817 12.597 8.490 1.00 91.88 91 ALA A N 1
ATOM 649 C CA . ALA A 1 91 ? 2.733 11.530 8.889 1.00 91.88 91 ALA A CA 1
ATOM 650 C C . ALA A 1 91 ? 3.496 10.938 7.693 1.00 91.88 91 ALA A C 1
ATOM 652 O O . ALA A 1 91 ? 4.695 10.688 7.791 1.00 91.88 91 ALA A O 1
ATOM 653 N N . LEU A 1 92 ? 2.825 10.754 6.550 1.00 91.75 92 LEU A N 1
ATOM 654 C CA . LEU A 1 92 ? 3.486 10.272 5.339 1.00 91.75 92 LEU A CA 1
ATOM 655 C C . LEU A 1 92 ? 4.525 11.268 4.813 1.00 91.75 92 LEU A C 1
ATOM 657 O O . LEU A 1 92 ? 5.619 10.858 4.432 1.00 91.75 92 LEU A O 1
ATOM 661 N N . ASN A 1 93 ? 4.199 12.562 4.804 1.00 94.31 93 ASN A N 1
ATOM 662 C CA . ASN A 1 93 ? 5.141 13.599 4.392 1.00 94.31 93 ASN A CA 1
ATOM 663 C C . ASN A 1 93 ? 6.368 13.639 5.312 1.00 94.31 93 ASN A C 1
ATOM 665 O O . ASN A 1 93 ? 7.481 13.733 4.808 1.00 94.31 93 ASN A O 1
ATOM 669 N N . GLU A 1 94 ? 6.193 13.496 6.628 1.00 95.38 94 GLU A N 1
ATOM 670 C CA . GLU A 1 94 ? 7.319 13.400 7.570 1.00 95.38 94 GLU A CA 1
ATOM 671 C C . GLU A 1 94 ? 8.195 12.169 7.307 1.00 95.38 94 GLU A C 1
ATOM 673 O O . GLU A 1 94 ? 9.419 12.275 7.293 1.00 95.38 94 GLU A O 1
ATOM 678 N N . LEU A 1 95 ? 7.594 11.009 7.017 1.00 94.12 95 LEU A N 1
ATOM 679 C CA . LEU A 1 95 ? 8.351 9.803 6.666 1.00 94.12 95 LEU A CA 1
ATOM 680 C C . LEU A 1 95 ? 9.167 9.997 5.380 1.00 94.12 95 LEU A C 1
ATOM 682 O O . LEU A 1 95 ? 10.336 9.618 5.319 1.00 94.12 95 LEU A O 1
ATOM 686 N N . VAL A 1 96 ? 8.563 10.607 4.357 1.00 95.50 96 VAL A N 1
ATOM 687 C CA . VAL A 1 96 ? 9.250 10.922 3.098 1.00 95.50 96 VAL A CA 1
ATOM 688 C C . VAL A 1 96 ? 10.357 11.949 3.320 1.00 95.50 96 VAL A C 1
ATOM 690 O O . VAL A 1 96 ? 11.439 11.802 2.756 1.00 95.50 96 VAL A O 1
ATOM 693 N N . ASN A 1 97 ? 10.139 12.946 4.179 1.00 96.69 97 ASN A N 1
ATOM 694 C CA . ASN A 1 97 ? 11.172 13.905 4.558 1.00 96.69 97 ASN A CA 1
ATOM 695 C C . ASN A 1 97 ? 12.335 13.219 5.280 1.00 96.69 97 ASN A C 1
ATOM 697 O O . ASN A 1 97 ? 13.485 13.525 4.976 1.00 96.69 97 ASN A O 1
ATOM 701 N N . ALA A 1 98 ? 12.065 12.285 6.194 1.00 96.06 98 ALA A N 1
ATOM 702 C CA . ALA A 1 98 ? 13.105 11.516 6.870 1.00 96.06 98 ALA A CA 1
ATOM 703 C C . ALA A 1 98 ? 13.915 10.677 5.868 1.00 96.06 98 ALA A C 1
ATOM 705 O O . ALA A 1 98 ? 15.135 10.806 5.823 1.00 96.06 98 ALA A O 1
ATOM 706 N N . TYR A 1 99 ? 13.245 9.917 4.992 1.00 94.56 99 TYR A N 1
ATOM 707 C CA . TYR A 1 99 ? 13.893 9.147 3.921 1.00 94.56 99 TYR A CA 1
ATOM 708 C C . TYR A 1 99 ? 14.768 10.033 3.021 1.00 94.56 99 TYR A C 1
ATOM 710 O O . TYR A 1 99 ? 15.928 9.724 2.756 1.00 94.56 99 TYR A O 1
ATOM 718 N N . ASN A 1 100 ? 14.228 11.170 2.574 1.00 95.69 100 ASN A N 1
ATOM 719 C CA . ASN A 1 100 ? 14.931 12.087 1.682 1.00 95.69 100 ASN A CA 1
ATOM 720 C C . ASN A 1 100 ? 16.095 12.816 2.355 1.00 95.69 100 ASN A C 1
ATOM 722 O O . ASN A 1 100 ? 16.926 13.365 1.639 1.00 95.69 100 ASN A O 1
ATOM 726 N N . ASN A 1 101 ? 16.165 12.868 3.686 1.00 96.81 101 ASN A N 1
ATOM 727 C CA . ASN A 1 101 ? 17.229 13.554 4.424 1.00 96.81 101 ASN A CA 1
ATOM 728 C C . ASN A 1 101 ? 18.209 12.596 5.114 1.00 96.81 101 ASN A C 1
ATOM 730 O O . ASN A 1 101 ? 19.186 13.058 5.699 1.00 96.81 101 ASN A O 1
ATOM 734 N N . ASP A 1 102 ? 17.996 11.285 5.007 1.00 95.31 102 ASP A N 1
ATOM 735 C CA . ASP A 1 102 ? 18.878 10.276 5.582 1.00 95.31 102 ASP A CA 1
ATOM 736 C C . ASP A 1 102 ? 20.225 10.230 4.834 1.00 95.31 102 ASP A C 1
ATOM 738 O O . ASP A 1 102 ? 20.328 9.791 3.684 1.00 95.31 102 ASP A O 1
ATOM 742 N N . ALA A 1 103 ? 21.275 10.729 5.491 1.00 95.56 103 ALA A N 1
ATOM 743 C CA . ALA A 1 103 ? 22.619 10.795 4.927 1.00 95.56 103 ALA A CA 1
ATOM 744 C C . ALA A 1 103 ? 23.270 9.410 4.783 1.00 95.56 103 ALA A C 1
ATOM 746 O O . ALA A 1 103 ? 24.005 9.184 3.819 1.00 95.56 103 ALA A O 1
ATOM 747 N N . GLU A 1 104 ? 22.991 8.485 5.704 1.00 93.31 104 GLU A N 1
ATOM 748 C CA . GLU A 1 104 ? 23.540 7.128 5.665 1.00 93.31 104 GLU A CA 1
ATOM 749 C C . GLU A 1 104 ? 22.933 6.350 4.503 1.00 93.31 104 GLU A C 1
ATOM 751 O O . GLU A 1 104 ? 23.656 5.726 3.724 1.00 93.31 104 GLU A O 1
ATOM 756 N N . LEU A 1 105 ? 21.616 6.462 4.317 1.00 88.56 105 LEU A N 1
ATOM 757 C CA . LEU A 1 105 ? 20.916 5.836 3.203 1.00 88.56 105 LEU A CA 1
ATOM 758 C C . LEU A 1 105 ? 21.387 6.387 1.853 1.00 88.56 105 LEU A C 1
ATOM 760 O O . LEU A 1 105 ? 21.632 5.615 0.924 1.00 88.56 105 LEU A O 1
ATOM 764 N N . LYS A 1 106 ? 21.558 7.711 1.746 1.00 90.62 106 LYS A N 1
ATOM 765 C CA . LYS A 1 106 ? 22.115 8.349 0.543 1.00 90.62 106 LYS A CA 1
ATOM 766 C C . LYS A 1 106 ? 23.521 7.854 0.234 1.00 90.62 106 LYS A C 1
ATOM 768 O O . LYS A 1 106 ? 23.807 7.545 -0.918 1.00 90.62 106 LYS A O 1
ATOM 773 N N . ALA A 1 107 ? 24.388 7.759 1.242 1.00 92.06 107 ALA A N 1
ATOM 774 C CA . ALA A 1 107 ? 25.745 7.254 1.063 1.00 92.06 107 ALA A CA 1
ATOM 775 C C . ALA A 1 107 ? 25.747 5.774 0.653 1.00 92.06 107 ALA A C 1
ATOM 777 O O . ALA A 1 107 ? 26.478 5.391 -0.259 1.00 92.06 107 ALA A O 1
ATOM 778 N N . LYS A 1 108 ? 24.890 4.962 1.284 1.00 87.81 108 LYS A N 1
ATOM 779 C CA . LYS A 1 108 ? 24.741 3.530 1.007 1.00 87.81 108 LYS A CA 1
ATOM 780 C C . LYS A 1 108 ? 24.258 3.263 -0.419 1.00 87.81 108 LYS A C 1
ATOM 782 O O . LYS A 1 108 ? 24.804 2.402 -1.102 1.00 87.81 108 LYS A O 1
ATOM 787 N N . LEU A 1 109 ? 23.238 3.993 -0.870 1.00 86.12 109 LEU A N 1
ATOM 788 C CA . LEU A 1 109 ? 22.637 3.803 -2.192 1.00 86.12 109 LEU A CA 1
ATOM 789 C C . LEU A 1 109 ? 23.373 4.577 -3.298 1.00 86.12 109 LEU A C 1
ATOM 791 O O . LEU A 1 109 ? 23.284 4.204 -4.465 1.00 86.12 109 LEU A O 1
ATOM 795 N N . GLY A 1 110 ? 24.121 5.633 -2.980 1.00 89.88 110 GLY A N 1
ATOM 796 C CA . GLY A 1 110 ? 24.906 6.394 -3.954 1.00 89.88 110 GLY A CA 1
ATOM 797 C C . GLY A 1 110 ? 24.098 6.768 -5.203 1.00 89.88 110 GLY A C 1
ATOM 798 O O . GLY A 1 110 ? 23.031 7.370 -5.117 1.00 89.88 110 GLY A O 1
ATOM 799 N N . ASN A 1 111 ? 24.577 6.354 -6.378 1.00 86.94 111 ASN A N 1
ATOM 800 C CA . ASN A 1 111 ? 23.985 6.71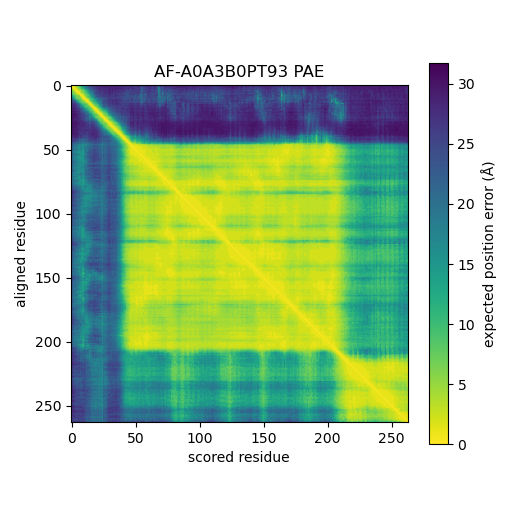5 -7.674 1.00 86.94 111 ASN A CA 1
ATOM 801 C C . ASN A 1 111 ? 22.614 6.077 -7.964 1.00 86.94 111 ASN A C 1
ATOM 803 O O . ASN A 1 111 ? 21.982 6.440 -8.956 1.00 86.94 111 ASN A O 1
ATOM 807 N N . ILE A 1 112 ? 22.169 5.105 -7.161 1.00 86.12 112 ILE A N 1
ATOM 808 C CA . ILE A 1 112 ? 20.834 4.499 -7.305 1.00 86.12 112 ILE A CA 1
ATOM 809 C C . ILE A 1 112 ? 19.805 5.106 -6.344 1.00 86.12 112 ILE A C 1
ATOM 811 O O . ILE A 1 112 ? 18.622 4.784 -6.450 1.00 86.12 112 ILE A O 1
ATOM 815 N N . PHE A 1 113 ? 20.226 5.998 -5.439 1.00 89.06 113 PHE A N 1
ATOM 816 C CA . PHE A 1 113 ? 19.311 6.754 -4.592 1.00 89.06 113 PHE A CA 1
ATOM 817 C C . PHE A 1 113 ? 18.412 7.653 -5.450 1.00 89.06 113 PHE A C 1
ATOM 819 O O . PHE A 1 113 ? 18.893 8.393 -6.310 1.00 89.06 113 PHE A O 1
ATOM 826 N N . LYS A 1 114 ? 17.103 7.626 -5.187 1.00 90.69 114 LYS A N 1
ATOM 827 C CA . LYS A 1 114 ? 16.139 8.563 -5.768 1.00 90.69 114 LYS A CA 1
ATOM 828 C C . LYS A 1 114 ? 15.301 9.166 -4.659 1.00 90.69 114 LYS A C 1
ATOM 830 O O . LYS A 1 114 ? 14.755 8.441 -3.835 1.00 90.69 114 LYS A O 1
ATOM 835 N N . GLU A 1 115 ? 15.158 10.485 -4.679 1.00 96.00 115 GLU A N 1
ATOM 836 C CA . GLU A 1 115 ? 14.238 11.163 -3.770 1.00 96.00 115 GLU A CA 1
ATOM 837 C C . GLU A 1 115 ? 12.799 10.716 -4.028 1.00 96.00 115 GLU A C 1
ATOM 839 O O . GLU A 1 115 ? 12.403 10.459 -5.170 1.00 96.00 115 GLU A O 1
ATOM 844 N N . VAL A 1 116 ? 12.002 10.676 -2.967 1.00 95.81 116 VAL A N 1
ATOM 845 C CA . VAL A 1 116 ? 10.573 10.374 -3.021 1.00 95.81 116 VAL A CA 1
ATOM 846 C C . VAL A 1 116 ? 9.780 11.674 -2.928 1.00 95.81 116 VAL A C 1
ATOM 848 O O . VAL A 1 116 ? 10.077 12.543 -2.111 1.00 95.81 116 VAL A O 1
ATOM 851 N N . THR A 1 117 ? 8.739 11.818 -3.741 1.00 96.44 117 THR A N 1
ATOM 852 C CA . THR A 1 117 ? 7.754 12.897 -3.608 1.00 96.44 117 THR A CA 1
ATOM 853 C C . THR A 1 117 ? 6.370 12.314 -3.407 1.00 96.44 117 THR A C 1
ATOM 855 O O . THR A 1 117 ? 6.028 11.285 -3.984 1.00 96.44 117 THR A O 1
ATOM 858 N N . VAL A 1 118 ? 5.553 12.976 -2.591 1.00 94.38 118 VAL A N 1
ATOM 859 C CA . VAL A 1 118 ? 4.166 12.566 -2.370 1.00 94.38 118 VAL A CA 1
ATOM 860 C C . VAL A 1 118 ? 3.254 13.340 -3.314 1.00 94.38 118 VAL A C 1
ATOM 862 O O . VAL A 1 118 ? 3.291 14.568 -3.358 1.00 94.38 118 VAL A O 1
ATOM 865 N N . ASN A 1 119 ? 2.411 12.624 -4.052 1.00 94.25 119 ASN A N 1
ATOM 866 C CA . ASN A 1 119 ? 1.374 13.199 -4.896 1.00 94.25 119 ASN A CA 1
ATOM 867 C C . ASN A 1 119 ? -0.005 12.812 -4.357 1.00 94.25 119 ASN A C 1
ATOM 869 O O . ASN A 1 119 ? -0.319 11.630 -4.219 1.00 94.25 119 ASN A O 1
ATOM 873 N N . ASN A 1 120 ? -0.849 13.794 -4.057 1.00 92.31 120 ASN A N 1
ATOM 874 C CA . ASN A 1 120 ? -2.222 13.519 -3.664 1.00 92.31 120 ASN A CA 1
ATOM 875 C C . ASN A 1 120 ? -3.085 13.328 -4.916 1.00 92.31 120 ASN A C 1
ATOM 877 O O . ASN A 1 120 ? -3.253 14.259 -5.701 1.00 92.31 120 ASN A O 1
ATOM 881 N N . VAL A 1 121 ? -3.627 12.126 -5.102 1.00 91.88 121 VAL A N 1
ATOM 882 C CA . VAL A 1 121 ? -4.384 11.762 -6.310 1.00 91.88 121 VAL A CA 1
ATOM 883 C C . VAL A 1 121 ? -5.890 11.647 -6.071 1.00 91.88 121 VAL A C 1
ATOM 885 O O . VAL A 1 121 ? -6.606 11.160 -6.942 1.00 91.88 121 VAL A O 1
ATOM 888 N N . GLY A 1 122 ? -6.379 12.085 -4.909 1.00 87.50 122 GLY A N 1
ATOM 889 C CA . GLY A 1 122 ? -7.798 12.052 -4.571 1.00 87.50 122 GLY A CA 1
ATOM 890 C C . GLY A 1 122 ? -8.058 11.981 -3.069 1.00 87.50 122 GLY A C 1
ATOM 891 O O . GLY A 1 122 ? -7.137 12.001 -2.255 1.00 87.50 122 GLY A O 1
ATOM 892 N N . SER A 1 123 ? -9.336 11.866 -2.708 1.00 86.00 123 SER A N 1
ATOM 893 C CA . SER A 1 123 ? -9.792 11.785 -1.317 1.00 86.00 123 SER A CA 1
ATOM 894 C C . SER A 1 123 ? -10.508 10.460 -1.066 1.00 86.00 123 SER A C 1
ATOM 896 O O . SER A 1 123 ? -11.735 10.383 -1.079 1.00 86.00 123 SER A O 1
ATOM 898 N N . GLY A 1 124 ? -9.721 9.414 -0.839 1.00 86.50 124 GLY A N 1
ATOM 899 C CA . GLY A 1 124 ? -10.179 8.049 -0.606 1.00 86.50 124 GLY A CA 1
ATOM 900 C C . GLY A 1 124 ? -9.642 7.048 -1.628 1.00 86.50 124 GLY A C 1
ATOM 901 O O . GLY A 1 124 ? -9.340 7.374 -2.777 1.00 86.50 124 GLY A O 1
ATOM 902 N N . TYR A 1 125 ? -9.555 5.792 -1.198 1.00 88.75 125 TYR A N 1
ATOM 903 C CA . TYR A 1 125 ? -8.973 4.695 -1.972 1.00 88.75 125 TYR A CA 1
ATOM 904 C C . TYR A 1 125 ? -9.633 4.479 -3.341 1.00 88.75 125 TYR A C 1
ATOM 906 O O . TYR A 1 125 ? -8.933 4.210 -4.320 1.00 88.75 125 TYR A O 1
ATOM 914 N N . GLY A 1 126 ? -10.953 4.678 -3.434 1.00 91.62 126 GLY A N 1
ATOM 915 C CA . GLY A 1 126 ? -11.705 4.568 -4.687 1.00 91.62 126 GLY A CA 1
ATOM 916 C C . GLY A 1 126 ? -11.229 5.539 -5.772 1.00 91.62 126 GLY A C 1
ATOM 917 O O . GLY A 1 126 ? -11.043 5.129 -6.915 1.00 91.62 126 GLY A O 1
ATOM 918 N N . GLU A 1 127 ? -10.931 6.794 -5.418 1.00 92.44 127 GLU A N 1
ATOM 919 C CA . GLU A 1 127 ? -10.394 7.773 -6.376 1.00 92.44 127 GLU A CA 1
ATOM 920 C C . GLU A 1 127 ? -8.993 7.382 -6.853 1.00 92.44 127 GLU A C 1
ATOM 922 O O . GLU A 1 127 ? -8.688 7.487 -8.040 1.00 92.44 127 GLU A O 1
ATOM 927 N N . GLY A 1 128 ? -8.160 6.832 -5.964 1.00 93.19 128 GLY A N 1
ATOM 928 C CA . GLY A 1 128 ? -6.864 6.279 -6.357 1.00 93.19 128 GLY A CA 1
ATOM 929 C C . GLY A 1 128 ? -7.000 5.124 -7.354 1.00 93.19 128 GLY A C 1
ATOM 930 O O . GLY A 1 128 ? -6.303 5.108 -8.364 1.00 93.19 128 GLY A O 1
ATOM 931 N N . ALA A 1 129 ? -7.927 4.189 -7.117 1.00 94.50 129 ALA A N 1
ATOM 932 C CA . ALA A 1 129 ? -8.169 3.056 -8.015 1.00 94.50 129 ALA A CA 1
ATOM 933 C C . ALA A 1 129 ? -8.699 3.509 -9.387 1.00 94.50 129 ALA A C 1
ATOM 935 O O . ALA A 1 129 ? -8.237 3.045 -10.434 1.00 94.50 129 ALA A O 1
ATOM 936 N N . LYS A 1 130 ? -9.617 4.480 -9.390 1.00 96.25 130 LYS A N 1
ATOM 937 C CA . LYS A 1 130 ? -10.120 5.123 -10.607 1.00 96.25 130 LYS A CA 1
ATOM 938 C C . LYS A 1 130 ? -8.993 5.804 -11.381 1.00 96.25 130 LYS A C 1
ATOM 940 O O . LYS A 1 130 ? -8.896 5.628 -12.591 1.00 96.25 130 LYS A O 1
ATOM 945 N N . LYS A 1 131 ? -8.107 6.528 -10.692 1.00 95.88 131 LYS A N 1
ATOM 946 C CA . LYS A 1 131 ? -6.969 7.215 -11.314 1.00 95.88 131 LYS A CA 1
ATOM 947 C C . LYS A 1 131 ? -5.983 6.243 -11.961 1.00 95.88 131 LYS A C 1
ATOM 949 O O . LYS A 1 131 ? -5.533 6.510 -13.071 1.00 95.88 131 LYS A O 1
ATOM 954 N N . VAL A 1 132 ? -5.686 5.117 -11.300 1.00 96.19 132 VAL A N 1
ATOM 955 C CA . VAL A 1 132 ? -4.872 4.025 -11.871 1.00 96.19 132 VAL A CA 1
ATOM 956 C C . VAL A 1 132 ? -5.501 3.530 -13.171 1.00 96.19 132 VAL A C 1
ATOM 958 O O . VAL A 1 132 ? -4.830 3.497 -14.197 1.00 96.19 132 VAL A O 1
ATOM 961 N N . SER A 1 133 ? -6.793 3.197 -13.131 1.00 96.31 133 SER A N 1
ATOM 962 C CA . SER A 1 133 ? -7.522 2.657 -14.286 1.00 96.31 133 SER A CA 1
ATOM 963 C C . SER A 1 133 ? -7.498 3.636 -15.462 1.00 96.31 133 SER A C 1
ATOM 965 O O . SER A 1 133 ? -7.076 3.277 -16.556 1.00 96.31 133 SER A O 1
ATOM 967 N N . GLN A 1 134 ? -7.807 4.911 -15.205 1.00 96.88 134 GLN A N 1
ATOM 968 C CA . GLN A 1 134 ? -7.752 5.974 -16.212 1.00 96.88 134 GLN A CA 1
ATOM 969 C C . GLN A 1 134 ? -6.356 6.139 -16.828 1.00 96.88 134 GLN A C 1
ATOM 971 O O . GLN A 1 134 ? -6.230 6.376 -18.026 1.00 96.88 134 GLN A O 1
ATOM 976 N N . TYR A 1 135 ? -5.295 6.049 -16.022 1.00 96.31 135 TYR A N 1
ATOM 977 C CA . TYR A 1 135 ? -3.925 6.183 -16.519 1.00 96.31 135 TYR A CA 1
ATOM 978 C C . TYR A 1 135 ? -3.464 4.970 -17.326 1.00 96.31 135 TYR A C 1
ATOM 980 O O . TYR A 1 135 ? -2.699 5.151 -18.273 1.00 96.31 135 TYR A O 1
ATOM 988 N N . LEU A 1 136 ? -3.937 3.766 -16.993 1.00 95.56 136 LEU A N 1
ATOM 989 C CA . LEU A 1 136 ? -3.699 2.567 -17.796 1.00 95.56 136 LEU A CA 1
ATOM 990 C C . LEU A 1 136 ? -4.429 2.648 -19.140 1.00 95.56 136 LEU A C 1
ATOM 992 O O . LEU A 1 136 ? -3.799 2.478 -20.181 1.00 95.56 136 LEU A O 1
ATOM 996 N N . GLU A 1 137 ? -5.721 2.983 -19.123 1.00 96.31 137 GLU A N 1
ATOM 997 C CA . GLU A 1 137 ? -6.554 3.125 -20.326 1.00 96.31 137 GLU A CA 1
ATOM 998 C C . GLU A 1 137 ? -5.997 4.180 -21.286 1.00 96.31 137 GLU A C 1
ATOM 1000 O O . GLU A 1 137 ? -5.873 3.938 -22.486 1.00 96.31 137 GLU A O 1
ATOM 1005 N N . ALA A 1 138 ? -5.600 5.339 -20.752 1.00 96.88 138 ALA A N 1
ATOM 1006 C CA . ALA A 1 138 ? -5.014 6.421 -21.537 1.00 96.88 138 ALA A CA 1
ATOM 1007 C C . ALA A 1 138 ? -3.538 6.189 -21.905 1.00 96.88 138 ALA A C 1
ATOM 1009 O O . ALA A 1 138 ? -2.956 7.028 -22.591 1.00 96.88 138 ALA A O 1
ATOM 1010 N N . LYS A 1 139 ? -2.914 5.103 -21.420 1.00 95.81 139 LYS A N 1
ATOM 1011 C CA . LYS A 1 139 ? -1.469 4.842 -21.527 1.00 95.81 139 LYS A CA 1
ATOM 1012 C C . LYS A 1 139 ? -0.626 6.065 -21.152 1.00 95.81 139 LYS A C 1
ATOM 1014 O O . LYS A 1 139 ? 0.269 6.473 -21.887 1.00 95.81 139 LYS A O 1
ATOM 1019 N N . ASN A 1 140 ? -0.951 6.690 -20.021 1.00 95.00 140 ASN A N 1
ATOM 1020 C CA . ASN A 1 140 ? -0.366 7.966 -19.610 1.00 95.00 140 ASN A CA 1
ATOM 1021 C C . ASN A 1 140 ? 1.095 7.782 -19.170 1.00 95.00 140 ASN A C 1
ATOM 1023 O O . ASN A 1 140 ? 1.371 7.540 -17.996 1.00 95.00 140 ASN A O 1
ATOM 1027 N N . THR A 1 141 ? 2.031 7.890 -20.111 1.00 93.06 141 THR A N 1
ATOM 1028 C CA . THR A 1 141 ? 3.464 7.627 -19.900 1.00 93.06 141 THR A CA 1
ATOM 1029 C C . THR A 1 141 ? 4.140 8.618 -18.961 1.00 93.06 141 THR A C 1
ATOM 1031 O O . THR A 1 141 ? 5.109 8.259 -18.292 1.00 93.06 141 THR A O 1
ATOM 1034 N N . ASP A 1 142 ? 3.630 9.848 -18.900 1.00 92.12 142 ASP A N 1
ATOM 1035 C CA . ASP A 1 142 ? 4.323 10.970 -18.265 1.00 92.12 142 ASP A CA 1
ATOM 1036 C C . ASP A 1 142 ? 3.876 11.150 -16.810 1.00 92.12 142 ASP A C 1
ATOM 1038 O O . ASP A 1 142 ? 4.675 11.392 -15.899 1.00 92.12 142 ASP A O 1
ATOM 1042 N N . ASN A 1 143 ? 2.576 10.984 -16.551 1.00 92.00 143 ASN A N 1
ATOM 1043 C CA . ASN A 1 143 ? 1.980 11.317 -15.256 1.00 92.00 143 ASN A CA 1
ATOM 1044 C C . ASN A 1 143 ? 1.740 10.107 -14.353 1.00 92.00 143 ASN A C 1
ATOM 1046 O O . ASN A 1 143 ? 1.338 10.290 -13.202 1.00 92.00 143 ASN A O 1
ATOM 1050 N N . PHE A 1 144 ? 2.006 8.886 -14.821 1.00 93.50 144 PHE A N 1
ATOM 1051 C CA . PHE A 1 144 ? 1.864 7.703 -13.978 1.00 93.50 144 PHE A CA 1
ATOM 1052 C C . PHE A 1 144 ? 2.838 7.753 -12.787 1.00 93.50 144 PHE A C 1
ATOM 1054 O O . PHE A 1 144 ? 4.014 8.083 -12.929 1.00 93.50 144 PHE A O 1
ATOM 1061 N N . PHE A 1 145 ? 2.338 7.522 -11.577 1.00 93.31 145 PHE A N 1
ATOM 1062 C CA . PHE A 1 145 ? 3.123 7.511 -10.335 1.00 93.31 145 PHE A CA 1
ATOM 1063 C C . PHE A 1 145 ? 3.955 6.234 -10.209 1.00 93.31 145 PHE A C 1
ATOM 1065 O O . PHE A 1 145 ? 3.523 5.209 -10.699 1.00 93.31 145 PHE A O 1
ATOM 1072 N N . ASN A 1 146 ? 5.098 6.275 -9.517 1.00 93.62 146 ASN A N 1
ATOM 1073 C CA . ASN A 1 146 ? 5.966 5.110 -9.285 1.00 93.62 146 ASN A CA 1
ATOM 1074 C C . ASN A 1 146 ? 5.517 4.243 -8.119 1.00 93.62 146 ASN A C 1
ATOM 1076 O O . ASN A 1 146 ? 5.825 3.061 -8.117 1.00 93.62 146 ASN A O 1
ATOM 1080 N N . LEU A 1 147 ? 4.836 4.827 -7.136 1.00 94.62 147 LEU A N 1
ATOM 1081 C CA . LEU A 1 147 ? 4.254 4.132 -6.003 1.00 94.62 147 LEU A CA 1
ATOM 1082 C C . LEU A 1 147 ? 2.789 4.546 -5.819 1.00 94.62 147 LEU A C 1
ATOM 1084 O O . LEU A 1 147 ? 2.457 5.691 -6.114 1.00 94.62 147 LEU A O 1
ATOM 1088 N N . ILE A 1 148 ? 1.919 3.684 -5.287 1.00 95.06 148 ILE A N 1
ATOM 1089 C CA . ILE A 1 148 ? 0.573 4.096 -4.841 1.00 95.06 148 ILE A CA 1
ATOM 1090 C C . ILE A 1 148 ? 0.163 3.451 -3.523 1.00 95.06 148 ILE A C 1
ATOM 1092 O O . ILE A 1 148 ? 0.212 2.234 -3.405 1.00 95.06 148 ILE A O 1
ATOM 1096 N N . LEU A 1 149 ? -0.330 4.264 -2.581 1.00 93.00 149 LEU A N 1
ATOM 1097 C CA . LEU A 1 149 ? -1.008 3.809 -1.367 1.00 93.00 149 LEU A CA 1
ATOM 1098 C C . LEU A 1 149 ? -2.472 3.465 -1.672 1.00 93.00 149 LEU A C 1
ATOM 1100 O O . LEU A 1 149 ? -3.303 4.370 -1.807 1.00 93.00 149 LEU A O 1
ATOM 1104 N N . ASN A 1 150 ? -2.813 2.179 -1.778 1.00 92.19 150 ASN A N 1
ATOM 1105 C CA . ASN A 1 150 ? -4.198 1.747 -2.009 1.00 92.19 150 ASN A CA 1
ATOM 1106 C C . ASN A 1 150 ? -4.521 0.363 -1.433 1.00 92.19 150 ASN A C 1
ATOM 1108 O O . ASN A 1 150 ? -3.679 -0.193 -0.758 1.00 92.19 150 ASN A O 1
ATOM 1112 N N . TYR A 1 151 ? -5.717 -0.185 -1.660 1.00 88.94 151 TYR A N 1
ATOM 1113 C CA . TYR A 1 151 ? -6.058 -1.578 -1.355 1.00 88.94 151 TYR A CA 1
ATOM 1114 C C . TYR A 1 151 ? -5.593 -2.553 -2.451 1.00 88.94 151 TYR A C 1
ATOM 1116 O O . TYR A 1 151 ? -5.362 -2.158 -3.596 1.00 88.94 151 TYR A O 1
ATOM 1124 N N . SER A 1 152 ? -5.498 -3.844 -2.109 1.00 87.62 152 SER A N 1
ATOM 1125 C CA . SER A 1 152 ? -4.949 -4.911 -2.960 1.00 87.62 152 SER A CA 1
ATOM 1126 C C . SER A 1 152 ? -5.617 -5.020 -4.334 1.00 87.62 152 SER A C 1
ATOM 1128 O O . SER A 1 152 ? -4.906 -5.330 -5.288 1.00 87.62 152 SER A O 1
ATOM 1130 N N . PRO A 1 153 ? -6.923 -4.706 -4.506 1.00 90.00 153 PRO A N 1
ATOM 1131 C CA . PRO A 1 153 ? -7.544 -4.684 -5.830 1.00 90.00 153 PRO A CA 1
ATOM 1132 C C . PRO A 1 153 ? -6.851 -3.765 -6.847 1.00 90.00 153 PRO A C 1
ATOM 1134 O O . PRO A 1 153 ? -6.878 -4.052 -8.039 1.00 90.00 153 PRO A O 1
ATOM 1137 N N . VAL A 1 154 ? -6.163 -2.700 -6.418 1.00 94.62 154 VAL A N 1
ATOM 1138 C CA . VAL A 1 154 ? -5.338 -1.894 -7.338 1.00 94.62 154 VAL A CA 1
ATOM 1139 C C . VAL A 1 154 ? -4.149 -2.689 -7.880 1.00 94.62 154 VAL A C 1
ATOM 1141 O O . VAL A 1 154 ? -3.777 -2.520 -9.041 1.00 94.62 154 VAL A O 1
ATOM 1144 N N . GLY A 1 155 ? -3.593 -3.599 -7.077 1.00 95.31 155 GLY A N 1
ATOM 1145 C CA . GLY A 1 155 ? -2.608 -4.574 -7.535 1.00 95.31 155 GLY A CA 1
ATOM 1146 C C . GLY A 1 155 ? -3.158 -5.438 -8.670 1.00 95.31 155 GLY A C 1
ATOM 1147 O O . GLY A 1 155 ? -2.500 -5.567 -9.696 1.00 95.31 155 GLY A O 1
ATOM 1148 N N . ALA A 1 156 ? -4.395 -5.930 -8.551 1.00 95.06 156 ALA A N 1
ATOM 1149 C CA . ALA A 1 156 ? -5.037 -6.714 -9.610 1.00 95.06 156 ALA A CA 1
ATOM 1150 C C . ALA A 1 156 ? -5.224 -5.919 -10.914 1.00 95.06 156 ALA A C 1
ATOM 1152 O O . ALA A 1 156 ? -4.982 -6.449 -12.000 1.00 95.06 156 ALA A O 1
ATOM 1153 N N . ILE A 1 157 ? -5.598 -4.636 -10.813 1.00 96.50 157 ILE A N 1
ATOM 1154 C CA . ILE A 1 157 ? -5.734 -3.728 -11.965 1.00 96.50 157 ILE A CA 1
ATOM 1155 C C . ILE A 1 157 ? -4.386 -3.561 -12.688 1.00 96.50 157 ILE A C 1
ATOM 1157 O O . ILE A 1 157 ? -4.310 -3.702 -13.908 1.00 96.50 157 ILE A O 1
ATOM 1161 N N . LEU A 1 158 ? -3.307 -3.304 -11.940 1.00 97.38 158 LEU A N 1
ATOM 1162 C CA . LEU A 1 158 ? -1.957 -3.165 -12.499 1.00 97.38 158 LEU A CA 1
ATOM 1163 C C . LEU A 1 158 ? -1.436 -4.489 -13.080 1.00 97.38 158 LEU A C 1
ATOM 1165 O O . LEU A 1 158 ? -0.829 -4.496 -14.154 1.00 97.38 158 LEU A O 1
ATOM 1169 N N . ALA A 1 159 ? -1.691 -5.612 -12.404 1.00 96.31 159 ALA A N 1
ATOM 1170 C CA . ALA A 1 159 ? -1.311 -6.942 -12.868 1.00 96.31 159 ALA A CA 1
ATOM 1171 C C . ALA A 1 159 ? -2.043 -7.323 -14.165 1.00 96.31 159 ALA A C 1
ATOM 1173 O O . ALA A 1 159 ? -1.435 -7.921 -15.045 1.00 96.31 159 ALA A O 1
ATOM 1174 N N . ASN A 1 160 ? -3.291 -6.887 -14.364 1.00 96.00 160 ASN A N 1
ATOM 1175 C CA . ASN A 1 160 ? -4.023 -7.092 -15.622 1.00 96.00 160 ASN A CA 1
ATOM 1176 C C . ASN A 1 160 ? -3.394 -6.379 -16.840 1.00 96.00 160 ASN A C 1
ATOM 1178 O O . ASN A 1 160 ? -3.761 -6.649 -17.980 1.00 96.00 160 ASN A O 1
ATOM 1182 N N . SER A 1 161 ? -2.447 -5.464 -16.612 1.00 95.44 161 SER A N 1
ATOM 1183 C CA . SER A 1 161 ? -1.643 -4.830 -17.667 1.00 95.44 161 SER A CA 1
ATOM 1184 C C . SER A 1 161 ? -0.158 -5.200 -17.588 1.00 95.44 161 SER A C 1
ATOM 1186 O O . SER A 1 161 ? 0.666 -4.560 -18.229 1.00 95.44 161 SER A O 1
ATOM 1188 N N . ASN A 1 162 ? 0.209 -6.186 -16.761 1.00 95.75 162 ASN A N 1
ATOM 1189 C CA . ASN A 1 162 ? 1.592 -6.516 -16.403 1.00 95.75 162 ASN A CA 1
ATOM 1190 C C . ASN A 1 162 ? 2.440 -5.305 -15.949 1.00 95.75 162 ASN A C 1
ATOM 1192 O O . ASN A 1 162 ? 3.644 -5.252 -16.190 1.00 95.75 162 ASN A O 1
ATOM 1196 N N . MET A 1 163 ? 1.814 -4.312 -15.310 1.00 95.50 163 MET A N 1
ATOM 1197 C CA . MET A 1 163 ? 2.471 -3.077 -14.855 1.00 95.50 163 MET A CA 1
ATOM 1198 C C . MET A 1 163 ? 2.698 -3.027 -13.339 1.00 95.50 163 MET A C 1
ATOM 1200 O O . MET A 1 163 ? 3.182 -2.017 -12.825 1.00 95.50 163 MET A O 1
ATOM 1204 N N . LEU A 1 164 ? 2.358 -4.104 -12.624 1.00 94.94 164 LEU A N 1
ATOM 1205 C CA . LEU A 1 164 ? 2.629 -4.257 -11.197 1.00 94.94 164 LEU A CA 1
ATOM 1206 C C . LEU A 1 164 ? 4.087 -4.696 -10.983 1.00 94.94 164 LEU A C 1
ATOM 1208 O O . LEU A 1 164 ? 4.462 -5.809 -11.357 1.00 94.94 164 LEU A O 1
ATOM 1212 N N . LEU A 1 165 ? 4.909 -3.818 -10.402 1.00 89.50 165 LEU A N 1
ATOM 1213 C CA . LEU A 1 165 ? 6.341 -4.051 -10.215 1.00 89.50 165 LEU A CA 1
ATOM 1214 C C . LEU A 1 165 ? 6.644 -4.815 -8.927 1.00 89.50 165 LEU A C 1
ATOM 1216 O O . LEU A 1 165 ? 6.046 -4.590 -7.878 1.00 89.50 165 LEU A O 1
ATOM 1220 N N . SER A 1 166 ? 7.640 -5.686 -9.030 1.00 93.56 166 SER A N 1
ATOM 1221 C CA . SER A 1 166 ? 8.220 -6.400 -7.906 1.00 93.56 166 SER A CA 1
ATOM 1222 C C . SER A 1 166 ? 9.174 -5.516 -7.082 1.00 93.56 166 SER A C 1
ATOM 1224 O O . SER A 1 166 ? 10.043 -4.851 -7.636 1.00 93.56 166 SER A O 1
ATOM 1226 N N . PHE A 1 167 ? 9.077 -5.590 -5.758 1.00 92.50 167 PHE A N 1
ATOM 1227 C CA . PHE A 1 167 ? 10.012 -5.070 -4.753 1.00 92.50 167 PHE A CA 1
ATOM 1228 C C . PHE A 1 167 ? 11.238 -5.982 -4.527 1.00 92.50 167 PHE A C 1
ATOM 1230 O O . PHE A 1 167 ? 11.943 -5.850 -3.526 1.00 92.50 167 PHE A O 1
ATOM 1237 N N . ASN A 1 168 ? 11.472 -6.950 -5.411 1.00 91.62 168 ASN A N 1
ATOM 1238 C CA . ASN A 1 168 ? 12.701 -7.742 -5.442 1.00 91.62 168 ASN A CA 1
ATOM 1239 C C . ASN A 1 168 ? 13.580 -7.311 -6.612 1.00 91.62 168 ASN A C 1
ATOM 1241 O O . ASN A 1 168 ? 13.074 -7.127 -7.723 1.00 91.62 168 ASN A O 1
ATOM 1245 N N . ASP A 1 169 ? 14.885 -7.184 -6.368 1.00 90.25 169 ASP A N 1
ATOM 1246 C CA . ASP A 1 169 ? 15.842 -6.815 -7.402 1.00 90.25 169 ASP A CA 1
ATOM 1247 C C . ASP A 1 169 ? 16.209 -8.046 -8.231 1.00 90.25 169 ASP A C 1
ATOM 1249 O O . ASP A 1 169 ? 16.817 -8.991 -7.717 1.00 90.25 169 ASP A O 1
ATOM 1253 N N . PRO A 1 170 ? 15.925 -8.047 -9.541 1.00 88.25 170 PRO A N 1
ATOM 1254 C CA . PRO A 1 170 ? 16.276 -9.172 -10.392 1.00 88.25 170 PRO A CA 1
ATOM 1255 C C . PRO A 1 170 ? 17.784 -9.433 -10.492 1.00 88.25 170 PRO A C 1
ATOM 1257 O O . PRO A 1 170 ? 18.186 -10.535 -10.864 1.00 88.25 170 PRO A O 1
ATOM 1260 N N . ASN A 1 171 ? 18.627 -8.449 -10.157 1.00 87.88 171 ASN A N 1
ATOM 1261 C CA . ASN A 1 171 ? 20.084 -8.613 -10.139 1.00 87.88 171 ASN A CA 1
ATOM 1262 C C . ASN A 1 171 ? 20.608 -9.119 -8.785 1.00 87.88 171 ASN A C 1
ATOM 1264 O O . ASN A 1 171 ? 21.800 -9.396 -8.655 1.00 87.88 171 ASN A O 1
ATOM 1268 N N . GLY A 1 172 ? 19.725 -9.282 -7.798 1.00 84.50 172 GLY A N 1
ATOM 1269 C CA . GLY A 1 172 ? 20.042 -9.819 -6.484 1.00 84.50 172 GLY A CA 1
ATOM 1270 C C . GLY A 1 172 ? 20.842 -8.887 -5.583 1.00 84.50 172 GLY A C 1
ATOM 1271 O O . GLY A 1 172 ? 21.544 -9.389 -4.704 1.00 84.50 172 GLY A O 1
ATOM 1272 N N . ASN A 1 173 ? 20.751 -7.570 -5.785 1.00 85.12 173 ASN A N 1
ATOM 1273 C CA . ASN A 1 173 ? 21.261 -6.590 -4.840 1.00 85.12 173 ASN A CA 1
ATOM 1274 C C . ASN A 1 173 ? 20.472 -6.700 -3.522 1.00 85.12 173 ASN A C 1
ATOM 1276 O O . ASN A 1 173 ? 19.290 -6.344 -3.493 1.00 85.12 173 ASN A O 1
ATOM 1280 N N . PRO A 1 174 ? 21.108 -7.145 -2.424 1.00 81.44 174 PRO A N 1
ATOM 1281 C CA . PRO A 1 174 ? 20.423 -7.338 -1.150 1.00 81.44 174 PRO A CA 1
ATOM 1282 C C . PRO A 1 174 ? 19.861 -6.036 -0.568 1.00 81.44 174 PRO A C 1
ATOM 1284 O O . PRO A 1 174 ? 18.905 -6.089 0.195 1.00 81.44 174 PRO A O 1
ATOM 1287 N N . ASP A 1 175 ? 20.402 -4.874 -0.947 1.00 82.25 175 ASP A 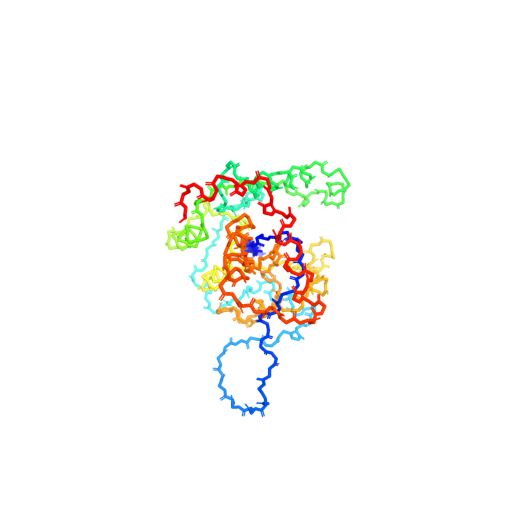N 1
ATOM 1288 C CA . ASP A 1 175 ? 19.916 -3.572 -0.475 1.00 82.25 175 ASP A CA 1
ATOM 1289 C C . ASP A 1 175 ? 18.629 -3.109 -1.168 1.00 82.25 175 ASP A C 1
ATOM 1291 O O . ASP A 1 175 ? 17.984 -2.169 -0.706 1.00 82.25 175 ASP A O 1
ATOM 1295 N N . LEU A 1 176 ? 18.268 -3.749 -2.283 1.00 83.69 176 LEU A N 1
ATOM 1296 C CA . LEU A 1 176 ? 17.061 -3.463 -3.061 1.00 83.69 176 LEU A CA 1
ATOM 1297 C C . LEU A 1 176 ? 16.042 -4.605 -3.013 1.00 83.69 176 LEU A C 1
ATOM 1299 O O . LEU A 1 176 ? 14.952 -4.481 -3.569 1.00 83.69 176 LEU A O 1
ATOM 1303 N N . ASP A 1 177 ? 16.391 -5.715 -2.367 1.00 86.00 177 ASP A N 1
ATOM 1304 C CA . ASP A 1 177 ? 15.488 -6.830 -2.159 1.00 86.00 177 ASP A CA 1
ATOM 1305 C C . ASP A 1 177 ? 14.634 -6.635 -0.916 1.00 86.00 177 ASP A C 1
ATOM 1307 O O . ASP A 1 177 ? 15.126 -6.299 0.160 1.00 86.00 177 ASP A O 1
ATOM 1311 N N . THR A 1 178 ? 13.346 -6.943 -1.045 1.00 87.25 178 THR A N 1
ATOM 1312 C CA . THR A 1 178 ? 12.453 -6.977 0.110 1.00 87.25 178 THR A CA 1
ATOM 1313 C C . THR A 1 178 ? 12.315 -8.384 0.674 1.00 87.25 178 THR A C 1
ATOM 1315 O O . THR A 1 178 ? 11.872 -9.314 -0.014 1.00 87.25 178 THR A O 1
ATOM 1318 N N . ASP A 1 179 ? 12.648 -8.511 1.958 1.00 85.81 179 ASP A N 1
ATOM 1319 C CA . ASP A 1 179 ? 12.380 -9.694 2.765 1.00 85.81 179 ASP A CA 1
ATOM 1320 C C . ASP A 1 179 ? 10.974 -9.614 3.374 1.00 85.81 179 ASP A C 1
ATOM 1322 O O . ASP A 1 179 ? 10.716 -8.877 4.328 1.00 85.81 179 ASP A O 1
ATOM 1326 N N . ILE A 1 180 ? 10.043 -10.386 2.811 1.00 85.00 180 ILE A N 1
ATOM 1327 C CA . ILE A 1 180 ? 8.662 -10.420 3.299 1.00 85.00 180 ILE A CA 1
ATOM 1328 C C . ILE A 1 180 ? 8.491 -11.243 4.583 1.00 85.00 180 ILE A C 1
ATOM 1330 O O . ILE A 1 180 ? 7.433 -11.166 5.204 1.00 85.00 180 ILE A O 1
ATOM 1334 N N . SER A 1 181 ? 9.509 -12.003 5.008 1.00 85.44 181 SER A N 1
ATOM 1335 C CA . SER A 1 181 ? 9.454 -12.776 6.258 1.00 85.44 181 SER A CA 1
ATOM 1336 C C . SER A 1 181 ? 9.433 -11.884 7.504 1.00 85.44 181 SER A C 1
ATOM 1338 O O . SER A 1 181 ? 8.988 -12.307 8.570 1.00 85.44 181 SER A O 1
ATOM 1340 N N . LEU A 1 182 ? 9.831 -10.616 7.349 1.00 85.19 182 LEU A N 1
ATOM 1341 C CA . LEU A 1 182 ? 9.745 -9.578 8.376 1.00 85.19 182 LEU A CA 1
ATOM 1342 C C . LEU A 1 182 ? 8.302 -9.124 8.654 1.00 85.19 182 LEU A C 1
ATOM 1344 O O . LEU A 1 182 ? 8.048 -8.400 9.618 1.00 85.19 182 LEU A O 1
ATOM 1348 N N . PHE A 1 183 ? 7.345 -9.535 7.821 1.00 84.81 183 PHE A N 1
ATOM 1349 C CA . PHE A 1 183 ? 5.940 -9.181 7.954 1.00 84.81 183 PHE A CA 1
ATOM 1350 C C . PHE A 1 183 ? 5.125 -10.379 8.434 1.00 84.81 183 PHE A C 1
ATOM 1352 O O . PHE A 1 183 ? 5.451 -11.541 8.202 1.00 84.81 183 PHE A O 1
ATOM 1359 N N . ASN A 1 184 ? 3.997 -10.099 9.085 1.00 86.12 184 ASN A N 1
ATOM 1360 C CA . ASN A 1 184 ? 3.052 -11.156 9.415 1.00 86.12 184 ASN A CA 1
ATOM 1361 C C . ASN A 1 184 ? 2.450 -11.736 8.118 1.00 86.12 184 ASN A C 1
ATOM 1363 O O . ASN A 1 184 ? 1.977 -10.990 7.254 1.00 86.12 184 ASN A O 1
ATOM 1367 N N . LYS A 1 185 ? 2.467 -13.073 8.026 1.00 86.50 185 LYS A N 1
ATOM 1368 C CA . LYS A 1 185 ? 2.059 -13.863 6.855 1.00 86.50 185 LYS A CA 1
ATOM 1369 C C . LYS A 1 185 ? 0.683 -13.484 6.296 1.00 86.50 185 LYS A C 1
ATOM 1371 O O . LYS A 1 185 ? 0.513 -13.447 5.081 1.00 86.50 185 LYS A O 1
ATOM 1376 N N . ASP A 1 186 ? -0.269 -13.131 7.157 1.00 84.69 186 ASP A N 1
ATOM 1377 C CA . ASP A 1 186 ? -1.646 -12.846 6.749 1.00 84.69 186 ASP A CA 1
ATOM 1378 C C . ASP A 1 186 ? -1.722 -11.554 5.919 1.00 84.69 186 ASP A C 1
ATOM 1380 O O . ASP A 1 186 ? -2.565 -11.427 5.033 1.00 84.69 186 ASP A O 1
ATOM 1384 N N . PHE A 1 187 ? -0.798 -10.611 6.140 1.00 83.06 187 PHE A N 1
ATOM 1385 C CA . PHE A 1 187 ? -0.750 -9.349 5.395 1.00 83.06 187 PHE A CA 1
ATOM 1386 C C . PHE A 1 187 ? 0.009 -9.456 4.069 1.00 83.06 187 PHE A C 1
ATOM 1388 O O . PHE A 1 187 ? -0.298 -8.728 3.122 1.00 83.06 187 PHE A O 1
ATOM 1395 N N . VAL A 1 188 ? 0.979 -10.367 3.976 1.00 87.50 188 VAL A N 1
ATOM 1396 C CA . VAL A 1 188 ? 1.751 -10.583 2.739 1.00 87.50 188 VAL A CA 1
ATOM 1397 C C . VAL A 1 188 ? 1.112 -11.607 1.808 1.00 87.50 188 VAL A C 1
ATOM 1399 O O . VAL A 1 188 ? 1.428 -11.597 0.620 1.00 87.50 188 VAL A O 1
ATOM 1402 N N . ASN A 1 189 ? 0.134 -12.386 2.289 1.00 89.06 189 ASN A N 1
ATOM 1403 C CA . ASN A 1 189 ? -0.660 -13.320 1.482 1.00 89.06 189 ASN A CA 1
ATOM 1404 C C . ASN A 1 189 ? -1.398 -12.643 0.307 1.00 89.06 189 ASN A C 1
ATOM 1406 O O . ASN A 1 189 ? -1.791 -13.294 -0.659 1.00 89.06 189 ASN A O 1
ATOM 1410 N N . SER A 1 190 ? -1.558 -11.318 0.340 1.00 89.69 190 SER A N 1
ATOM 1411 C CA . SER A 1 190 ? -2.061 -10.547 -0.804 1.00 89.69 190 SER A CA 1
ATOM 1412 C C . SER A 1 190 ? -1.197 -10.709 -2.065 1.00 89.69 190 SER A C 1
ATOM 1414 O O . SER A 1 190 ? -1.741 -10.673 -3.165 1.00 89.69 190 SER A O 1
ATOM 1416 N N . ASN A 1 191 ? 0.108 -10.974 -1.942 1.00 89.06 191 ASN A N 1
ATOM 1417 C CA . ASN A 1 191 ? 0.987 -11.264 -3.085 1.00 89.06 191 ASN A CA 1
ATOM 1418 C C . ASN A 1 191 ? 0.645 -12.584 -3.797 1.00 89.06 191 ASN A C 1
ATOM 1420 O O . ASN A 1 191 ? 0.945 -12.735 -4.976 1.00 89.06 191 ASN A O 1
ATOM 1424 N N . ALA A 1 192 ? 0.013 -13.514 -3.083 1.00 89.25 192 ALA A N 1
ATOM 1425 C CA . ALA A 1 192 ? -0.357 -14.849 -3.548 1.00 89.25 192 ALA A CA 1
ATOM 1426 C C . ALA A 1 192 ? -1.799 -14.916 -4.080 1.00 89.25 192 ALA A C 1
ATOM 1428 O O . ALA A 1 192 ? -2.124 -15.698 -4.973 1.00 89.25 192 ALA A O 1
ATOM 1429 N N . THR A 1 193 ? -2.676 -14.101 -3.488 1.00 90.81 193 THR A N 1
ATOM 1430 C CA . THR A 1 193 ? -4.138 -14.205 -3.628 1.00 90.81 193 THR A CA 1
ATOM 1431 C C . THR A 1 193 ? -4.772 -13.081 -4.440 1.00 90.81 193 THR A C 1
ATOM 1433 O O . THR A 1 193 ? -5.951 -13.167 -4.778 1.00 90.81 193 THR A O 1
ATOM 1436 N N . THR A 1 194 ? -4.025 -12.022 -4.763 1.00 90.62 194 THR A N 1
ATOM 1437 C CA . THR A 1 194 ? -4.545 -10.936 -5.602 1.00 90.62 194 THR A CA 1
ATOM 1438 C C . THR A 1 194 ? -4.725 -11.424 -7.037 1.00 90.62 194 THR A C 1
ATOM 1440 O O . THR A 1 194 ? -3.819 -12.006 -7.631 1.00 90.62 194 THR A O 1
ATOM 1443 N N . GLU A 1 195 ? -5.903 -11.162 -7.601 1.00 93.31 195 GLU A N 1
ATOM 1444 C CA . GLU A 1 195 ? -6.250 -11.545 -8.967 1.00 93.31 195 GLU A CA 1
ATOM 1445 C C . GLU A 1 195 ? -5.230 -11.020 -9.991 1.00 93.31 195 GLU A C 1
ATOM 1447 O O . GLU A 1 195 ? -4.591 -9.985 -9.800 1.00 93.31 195 GLU A O 1
ATOM 1452 N N . ASN A 1 196 ? -5.079 -11.747 -11.098 1.00 94.88 196 ASN A N 1
ATOM 1453 C CA . ASN A 1 196 ? -4.137 -11.469 -12.184 1.00 94.88 196 ASN A CA 1
ATOM 1454 C C . ASN A 1 196 ? -2.651 -11.549 -11.816 1.00 94.88 196 ASN A C 1
ATOM 1456 O O . ASN A 1 196 ? -1.832 -11.479 -12.723 1.00 94.88 196 ASN A O 1
ATOM 1460 N N . ILE A 1 197 ? -2.268 -11.778 -10.558 1.00 93.88 197 ILE A N 1
ATOM 1461 C CA . ILE A 1 197 ? -0.891 -12.163 -10.231 1.00 93.88 197 ILE A CA 1
ATOM 1462 C C . ILE A 1 197 ? -0.717 -13.651 -10.567 1.00 93.88 197 ILE A C 1
ATOM 1464 O O . ILE A 1 197 ? -1.318 -14.519 -9.940 1.00 93.88 197 ILE A O 1
ATOM 1468 N N . LYS A 1 198 ? 0.072 -13.940 -11.605 1.00 94.00 198 LYS A N 1
ATOM 1469 C CA . LYS A 1 198 ? 0.360 -15.295 -12.111 1.00 94.00 198 LYS A CA 1
ATOM 1470 C C . LYS A 1 198 ? 1.768 -15.760 -11.774 1.00 94.00 198 LYS A C 1
ATOM 1472 O O . LYS A 1 198 ? 1.991 -16.948 -11.566 1.00 94.00 198 LYS A O 1
ATOM 1477 N N . ASN A 1 199 ? 2.699 -14.819 -11.683 1.00 94.12 199 ASN A N 1
ATOM 1478 C CA . ASN A 1 199 ? 4.063 -15.077 -11.259 1.00 94.12 199 ASN A CA 1
ATOM 1479 C C . ASN A 1 199 ? 4.241 -14.654 -9.798 1.00 94.12 199 ASN A C 1
ATOM 1481 O O . ASN A 1 199 ? 3.910 -13.517 -9.479 1.00 94.12 199 ASN A O 1
ATOM 1485 N N . PRO A 1 200 ? 4.778 -15.506 -8.910 1.00 91.88 200 PRO A N 1
ATOM 1486 C CA . PRO A 1 200 ? 5.011 -15.129 -7.519 1.00 91.88 200 PRO A CA 1
ATOM 1487 C C . PRO A 1 200 ? 6.215 -14.186 -7.362 1.00 91.88 200 PRO A C 1
ATOM 1489 O O . PRO A 1 200 ? 7.306 -14.467 -7.857 1.00 91.88 200 PRO A O 1
ATOM 1492 N N . SER A 1 201 ? 6.033 -13.084 -6.631 1.00 93.31 201 SER A N 1
ATOM 1493 C CA . SER A 1 201 ? 7.095 -12.173 -6.172 1.00 93.31 201 SER A CA 1
ATOM 1494 C C . SER A 1 201 ? 6.589 -11.278 -5.028 1.00 93.31 201 SER A C 1
ATOM 1496 O O . SER A 1 201 ? 5.473 -11.457 -4.542 1.00 93.31 201 SER A O 1
ATOM 1498 N N . THR A 1 202 ? 7.389 -10.308 -4.572 1.00 92.81 202 THR A N 1
ATOM 1499 C CA . THR A 1 202 ? 6.902 -9.217 -3.712 1.00 92.81 202 THR A CA 1
ATOM 1500 C C . THR A 1 202 ? 6.338 -8.097 -4.574 1.00 92.81 202 THR A C 1
ATOM 1502 O O . THR A 1 202 ? 7.103 -7.300 -5.084 1.00 92.81 202 THR A O 1
ATOM 1505 N N . TYR A 1 203 ? 5.032 -7.966 -4.723 1.00 93.25 203 TYR A N 1
ATOM 1506 C CA . TYR A 1 203 ? 4.407 -6.868 -5.475 1.00 93.25 203 TYR A CA 1
ATOM 1507 C C . TYR A 1 203 ? 3.703 -5.845 -4.592 1.00 93.25 203 TYR A C 1
ATOM 1509 O O . TYR A 1 203 ? 3.486 -4.705 -4.998 1.00 93.25 203 TYR A O 1
ATOM 1517 N N . ILE A 1 204 ? 3.301 -6.277 -3.403 1.00 92.94 204 ILE A N 1
ATOM 1518 C CA . ILE A 1 204 ? 2.434 -5.537 -2.507 1.00 92.94 204 ILE A CA 1
ATOM 1519 C C . ILE A 1 204 ? 3.021 -5.621 -1.099 1.00 92.94 204 ILE A C 1
ATOM 1521 O O . ILE A 1 204 ? 3.206 -6.713 -0.555 1.00 92.94 204 ILE A O 1
ATOM 1525 N N . LEU A 1 205 ? 3.291 -4.458 -0.504 1.00 91.19 205 LEU A N 1
ATOM 1526 C CA . LEU A 1 205 ? 3.788 -4.349 0.867 1.00 91.19 205 LEU A CA 1
ATOM 1527 C C . LEU A 1 205 ? 2.738 -3.738 1.797 1.00 91.19 205 LEU A C 1
ATOM 1529 O O . LEU A 1 205 ? 2.191 -2.677 1.472 1.00 91.19 205 LEU A O 1
ATOM 1533 N N . PRO A 1 206 ? 2.469 -4.354 2.963 1.00 86.62 206 PRO A N 1
ATOM 1534 C CA . PRO A 1 206 ? 1.613 -3.757 3.974 1.00 86.62 206 PRO A CA 1
ATOM 1535 C C . PRO A 1 206 ? 2.380 -2.644 4.691 1.00 86.62 206 PRO A C 1
ATOM 1537 O O . PRO A 1 206 ? 3.396 -2.897 5.334 1.00 86.62 206 PRO A O 1
ATOM 1540 N N . ILE A 1 207 ? 1.889 -1.409 4.605 1.00 77.31 207 ILE A N 1
ATOM 1541 C CA . ILE A 1 207 ? 2.520 -0.270 5.292 1.00 77.31 207 ILE A CA 1
ATOM 1542 C C . ILE A 1 207 ? 1.791 0.104 6.582 1.00 77.31 207 ILE A C 1
ATOM 1544 O O . ILE A 1 207 ? 2.372 0.716 7.473 1.00 77.31 207 ILE A O 1
ATOM 1548 N N . MET A 1 208 ? 0.507 -0.239 6.701 1.00 73.88 208 MET A N 1
ATOM 1549 C CA . MET A 1 208 ? -0.307 0.117 7.858 1.00 73.88 208 MET A CA 1
ATOM 1550 C C . MET A 1 208 ? -1.443 -0.911 8.042 1.00 73.88 208 MET A C 1
ATOM 1552 O O . MET A 1 208 ? -1.936 -1.464 7.053 1.00 73.88 208 MET A O 1
ATOM 1556 N N . LYS A 1 209 ? -1.893 -1.127 9.289 1.00 67.88 209 LYS A N 1
ATOM 1557 C CA . LYS A 1 209 ? -3.055 -1.973 9.637 1.00 67.88 209 LYS A CA 1
ATOM 1558 C C . LYS A 1 209 ? -4.223 -1.138 10.177 1.00 67.88 209 LYS A C 1
ATOM 1560 O O . LYS A 1 209 ? -4.009 -0.303 11.054 1.00 67.88 209 LYS A O 1
ATOM 1565 N N . SER A 1 210 ? -5.444 -1.424 9.730 1.00 63.97 210 SER A N 1
ATOM 1566 C CA . SER A 1 210 ? -6.687 -0.944 10.344 1.00 63.97 210 SER A CA 1
ATOM 1567 C C . SER A 1 210 ? -7.436 -2.093 11.009 1.00 63.97 210 SER A C 1
ATOM 1569 O O . SER A 1 210 ? -7.442 -3.215 10.509 1.00 63.97 210 SER A O 1
ATOM 1571 N N . THR A 1 211 ? -8.116 -1.791 12.111 1.00 63.38 211 THR A N 1
ATOM 1572 C CA . THR A 1 211 ? -9.124 -2.664 12.714 1.00 63.38 211 THR A CA 1
ATOM 1573 C C . THR A 1 211 ? -10.406 -1.869 12.906 1.00 63.38 211 THR A C 1
ATOM 1575 O O . THR A 1 211 ? -10.364 -0.648 13.072 1.00 63.38 211 THR A O 1
ATOM 1578 N N . LEU A 1 212 ? -11.546 -2.553 12.876 1.00 69.88 212 LEU A N 1
ATOM 1579 C CA . LEU A 1 212 ? -12.785 -1.961 13.354 1.00 69.88 212 LEU A CA 1
ATOM 1580 C C . LEU A 1 212 ? -12.686 -1.850 14.873 1.00 69.88 212 LEU A C 1
ATOM 1582 O O . LEU A 1 212 ? -12.353 -2.819 15.554 1.00 69.88 212 LEU A O 1
ATOM 1586 N N . VAL A 1 213 ? -12.953 -0.655 15.386 1.00 77.44 213 VAL A N 1
ATOM 1587 C CA . VAL A 1 213 ? -13.119 -0.412 16.816 1.00 77.44 213 VAL A CA 1
ATOM 1588 C C . VAL A 1 213 ? -14.550 0.041 17.038 1.00 77.44 213 VAL A C 1
ATOM 1590 O O . VAL A 1 213 ? -15.023 0.973 16.388 1.00 77.44 213 VAL A O 1
ATOM 1593 N N . SER A 1 214 ? -15.255 -0.639 17.937 1.00 80.50 214 SER A N 1
ATOM 1594 C CA . SER A 1 214 ? -16.531 -0.138 18.431 1.00 80.50 214 SER A CA 1
ATOM 1595 C C . SER A 1 214 ? -16.230 0.906 19.493 1.00 80.50 214 SER A C 1
ATOM 1597 O O . SER A 1 214 ? -15.656 0.587 20.533 1.00 80.50 214 SER A O 1
ATOM 1599 N N . THR A 1 215 ? -16.587 2.157 19.229 1.00 84.00 215 THR A N 1
ATOM 1600 C CA . THR A 1 215 ? -16.470 3.232 20.212 1.00 84.00 215 THR A CA 1
ATOM 1601 C C . THR A 1 215 ? -17.826 3.481 20.854 1.00 84.00 215 THR A C 1
ATOM 1603 O O . THR A 1 215 ? -18.867 3.451 20.202 1.00 84.00 215 THR A O 1
ATOM 1606 N N . ILE A 1 216 ? -17.815 3.706 22.164 1.00 87.38 216 ILE A N 1
ATOM 1607 C CA . ILE A 1 216 ? -19.011 4.004 22.947 1.00 87.38 216 ILE A CA 1
ATOM 1608 C C . ILE A 1 216 ? -18.817 5.387 23.563 1.00 87.38 216 ILE A C 1
ATOM 1610 O O . ILE A 1 216 ? -17.749 5.695 24.094 1.00 87.38 216 ILE A O 1
ATOM 1614 N N . ASN A 1 217 ? -19.850 6.227 23.505 1.00 89.88 217 ASN A N 1
ATOM 1615 C CA . ASN A 1 217 ? -19.862 7.483 24.244 1.00 89.88 217 ASN A CA 1
ATOM 1616 C C . ASN A 1 217 ? -20.060 7.170 25.737 1.00 89.88 217 ASN A C 1
ATOM 1618 O O . ASN A 1 217 ? -21.154 6.785 26.149 1.00 89.88 217 ASN A O 1
ATOM 1622 N N . ALA A 1 218 ? -18.992 7.288 26.530 1.00 92.38 218 ALA A N 1
ATOM 1623 C CA . ALA A 1 218 ? -19.006 6.890 27.937 1.00 92.38 218 ALA A CA 1
ATOM 1624 C C . ALA A 1 218 ? -20.052 7.648 28.785 1.00 92.38 218 ALA A C 1
ATOM 1626 O O . ALA A 1 218 ? -20.773 6.978 29.521 1.00 92.38 218 ALA A O 1
ATOM 1627 N N . PRO A 1 219 ? -20.234 8.980 28.659 1.00 92.38 219 PRO A N 1
ATOM 1628 C CA . PRO A 1 219 ? -21.326 9.689 29.336 1.00 92.38 219 PRO A CA 1
ATOM 1629 C C . PRO A 1 219 ? -22.727 9.147 29.025 1.00 92.38 219 PRO A C 1
ATOM 1631 O O . PRO A 1 219 ? -23.515 8.912 29.943 1.00 92.38 219 PRO A O 1
ATOM 1634 N N . VAL A 1 220 ? -23.031 8.902 27.745 1.00 92.62 220 VAL A N 1
ATOM 1635 C CA . VAL A 1 220 ? -24.324 8.331 27.330 1.00 92.62 220 VAL A CA 1
ATOM 1636 C C . VAL A 1 220 ? -24.492 6.919 27.885 1.00 92.62 220 VAL A C 1
ATOM 1638 O O . VAL A 1 220 ? -25.536 6.600 28.451 1.00 92.62 220 VAL A O 1
ATOM 1641 N N . MET A 1 221 ? -23.461 6.080 27.776 1.00 94.38 221 MET A N 1
ATOM 1642 C CA . MET A 1 221 ? -23.530 4.707 28.271 1.00 94.38 221 MET A CA 1
ATOM 1643 C C . MET A 1 221 ? -23.659 4.651 29.796 1.00 94.38 221 MET A C 1
ATOM 1645 O O . MET A 1 221 ? -24.488 3.895 30.287 1.00 94.38 221 MET A O 1
ATOM 1649 N N . SER A 1 222 ? -22.932 5.481 30.550 1.00 93.69 222 SER A N 1
ATOM 1650 C CA . SER A 1 222 ? -23.080 5.562 32.013 1.00 93.69 222 SER A CA 1
ATOM 1651 C C . SER A 1 222 ? -24.506 5.954 32.409 1.00 93.69 222 SER A C 1
ATOM 1653 O O . SER A 1 222 ? -25.094 5.331 33.292 1.00 93.69 222 SER A O 1
ATOM 1655 N N . TYR A 1 223 ? -25.120 6.918 31.710 1.00 92.88 223 TYR A N 1
ATOM 1656 C CA . TYR A 1 223 ? -26.520 7.279 31.955 1.00 92.88 223 TYR A CA 1
ATOM 1657 C C . TYR A 1 223 ? -27.490 6.118 31.689 1.00 92.88 223 TYR A C 1
ATOM 1659 O O . TYR A 1 223 ? -28.382 5.865 32.503 1.00 92.88 223 TYR A O 1
ATOM 1667 N N . ILE A 1 224 ? -27.305 5.387 30.585 1.00 92.94 224 ILE A N 1
ATOM 1668 C CA . ILE A 1 224 ? -28.120 4.209 30.257 1.00 92.94 224 ILE A CA 1
ATOM 1669 C C . ILE A 1 224 ? -27.954 3.129 31.331 1.00 92.94 224 ILE A C 1
ATOM 1671 O O . ILE A 1 224 ? -28.957 2.638 31.851 1.00 92.94 224 ILE A O 1
ATOM 1675 N N . LEU A 1 225 ? -26.714 2.794 31.706 1.00 93.75 225 LEU A N 1
ATOM 1676 C CA . LEU A 1 225 ? -26.425 1.775 32.717 1.00 93.75 225 LEU A CA 1
ATOM 1677 C C . LEU A 1 225 ? -27.066 2.129 34.060 1.00 93.75 225 LEU A C 1
ATOM 1679 O O . LEU A 1 225 ? -27.712 1.279 34.669 1.00 93.75 225 LEU A O 1
ATOM 1683 N N . ASP A 1 226 ? -26.968 3.381 34.499 1.00 91.69 226 ASP A N 1
ATOM 1684 C CA . ASP A 1 226 ? -27.572 3.801 35.763 1.00 91.69 226 ASP A CA 1
ATOM 1685 C C . ASP A 1 226 ? -29.097 3.879 35.704 1.00 91.69 226 ASP A C 1
ATOM 1687 O O . ASP A 1 226 ? -29.765 3.531 36.679 1.00 91.69 226 ASP A O 1
ATOM 1691 N N . THR A 1 227 ? -29.668 4.234 34.552 1.00 92.56 227 THR A N 1
ATOM 1692 C CA . THR A 1 227 ? -31.118 4.144 34.335 1.00 92.56 227 THR A CA 1
ATOM 1693 C C . THR A 1 227 ? -31.589 2.692 34.424 1.00 92.56 227 THR A C 1
ATOM 1695 O O . THR A 1 227 ? -32.609 2.413 35.053 1.00 92.56 227 THR A O 1
ATOM 1698 N N . MET A 1 228 ? -30.828 1.747 33.866 1.00 94.31 228 MET A N 1
ATOM 1699 C CA . MET A 1 228 ? -31.111 0.314 33.97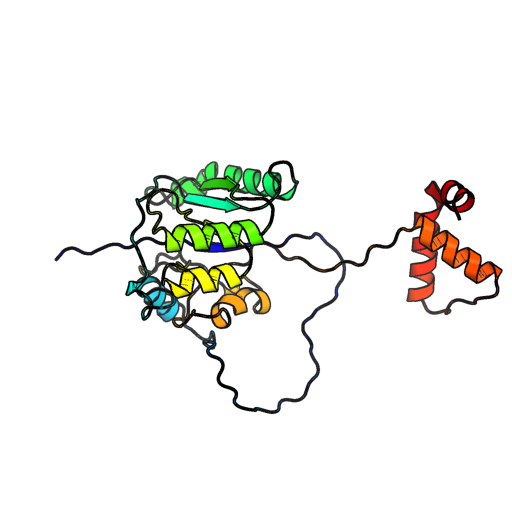8 1.00 94.31 228 MET A CA 1
ATOM 1700 C C . MET A 1 228 ? -31.024 -0.170 35.433 1.00 94.31 228 MET A C 1
ATOM 1702 O O . MET A 1 228 ? -31.967 -0.820 35.894 1.00 94.31 228 MET A O 1
ATOM 1706 N N . LYS A 1 229 ? -29.971 0.202 36.185 1.00 93.31 229 LYS A N 1
ATOM 1707 C CA . LYS A 1 229 ? -29.854 -0.106 37.630 1.00 93.31 229 LYS A CA 1
ATOM 1708 C C . LYS A 1 229 ? -31.062 0.429 38.401 1.00 93.31 229 LYS A C 1
ATOM 1710 O O . LYS A 1 229 ? -31.681 -0.303 39.169 1.00 93.31 229 LYS A O 1
ATOM 1715 N N . ALA A 1 230 ? -31.452 1.681 38.149 1.00 93.12 230 ALA A N 1
ATOM 1716 C CA . ALA A 1 230 ? -32.600 2.317 38.800 1.00 93.12 230 ALA A CA 1
ATOM 1717 C C . ALA A 1 230 ? -33.944 1.643 38.463 1.00 93.12 230 ALA A C 1
ATOM 1719 O O . ALA A 1 230 ? -34.890 1.728 39.245 1.00 93.12 230 ALA A O 1
ATOM 1720 N N . LYS A 1 231 ? -34.040 0.957 37.316 1.00 96.38 231 LYS A N 1
ATOM 1721 C CA . LYS A 1 231 ? -35.203 0.147 36.912 1.00 96.38 231 LYS A CA 1
ATOM 1722 C C . LYS A 1 231 ? -35.126 -1.313 37.377 1.00 96.38 231 LYS A C 1
ATOM 1724 O O . LYS A 1 231 ? -35.993 -2.102 37.013 1.00 96.38 231 LYS A O 1
ATOM 1729 N N . GLY A 1 232 ? -34.136 -1.663 38.199 1.00 95.31 23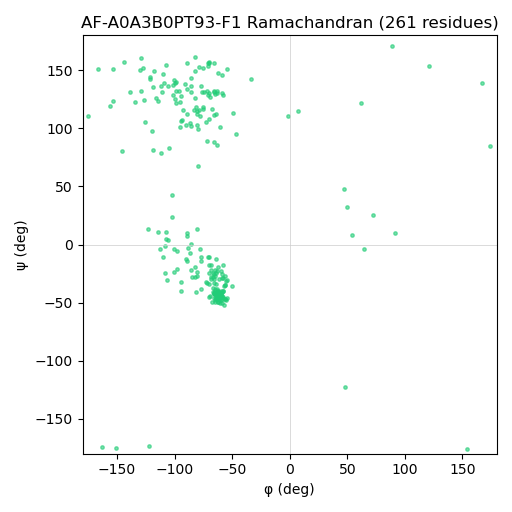2 GLY A N 1
ATOM 1730 C CA . GLY A 1 232 ? -34.011 -2.981 38.821 1.00 95.31 232 GLY A CA 1
ATOM 1731 C C . GLY A 1 232 ? -33.183 -3.989 38.026 1.00 95.31 232 GLY A C 1
ATOM 1732 O O . GLY A 1 232 ? -33.159 -5.164 38.386 1.00 95.31 232 GLY A O 1
ATOM 1733 N N . VAL A 1 233 ? -32.489 -3.565 36.964 1.00 95.31 233 VAL A N 1
ATOM 1734 C CA . VAL A 1 233 ? -31.526 -4.444 36.290 1.00 95.31 233 VAL A CA 1
ATOM 1735 C C . VAL A 1 233 ? -30.337 -4.674 37.215 1.00 95.31 233 VAL A C 1
ATOM 1737 O O . VAL A 1 233 ? -29.705 -3.729 37.684 1.00 95.31 233 VAL A O 1
ATOM 1740 N N . THR A 1 234 ? -30.018 -5.943 37.448 1.00 94.44 234 THR A N 1
ATOM 1741 C CA . THR A 1 234 ? -28.803 -6.349 38.158 1.00 94.44 234 THR A CA 1
ATOM 1742 C C . THR A 1 234 ? -27.761 -6.766 37.133 1.00 94.44 234 THR A C 1
ATOM 1744 O O . THR A 1 234 ? -28.036 -7.602 36.272 1.00 94.44 234 THR A O 1
ATOM 1747 N N . PHE A 1 235 ? -26.579 -6.157 37.196 1.00 92.88 235 PHE A N 1
ATOM 1748 C CA . PHE A 1 235 ? -25.457 -6.553 36.351 1.00 92.88 235 PHE A CA 1
ATOM 1749 C C . PHE A 1 235 ? -24.775 -7.799 36.907 1.00 92.88 235 PHE A C 1
ATOM 1751 O O . PHE A 1 235 ? -24.824 -8.055 38.108 1.00 92.88 235 PHE A O 1
ATOM 1758 N N . SER A 1 236 ? -24.152 -8.569 36.016 1.00 94.50 236 SER A N 1
ATOM 1759 C CA . SER A 1 236 ? -23.387 -9.753 36.397 1.00 94.50 236 SER A CA 1
ATOM 1760 C C . SER A 1 236 ? -22.255 -9.395 37.364 1.00 94.50 236 SER A C 1
ATOM 1762 O O . SER A 1 236 ? -21.652 -8.323 37.283 1.00 94.50 236 SER A O 1
ATOM 1764 N N . ASP A 1 237 ? -21.970 -10.316 38.281 1.00 93.31 237 ASP A N 1
ATOM 1765 C CA . ASP A 1 237 ? -20.960 -10.150 39.323 1.00 93.31 237 ASP A CA 1
ATOM 1766 C C . ASP A 1 237 ? -19.541 -10.533 38.884 1.00 93.31 237 ASP A C 1
ATOM 1768 O O . ASP A 1 237 ? -18.609 -10.449 39.695 1.00 93.31 237 ASP A O 1
ATOM 1772 N N . ASP A 1 238 ? -19.368 -10.950 37.629 1.00 97.31 238 ASP A N 1
ATOM 1773 C CA . ASP A 1 238 ? -18.064 -11.280 37.068 1.00 97.31 238 ASP A CA 1
ATOM 1774 C C . ASP A 1 238 ? -17.148 -10.048 36.959 1.00 97.31 238 ASP A C 1
ATOM 1776 O O . ASP A 1 238 ? -17.583 -8.891 36.930 1.00 97.31 238 ASP A O 1
ATOM 1780 N N . VAL A 1 239 ? -15.843 -10.319 36.946 1.00 95.12 239 VAL A N 1
ATOM 1781 C CA . VAL A 1 239 ? -14.796 -9.292 36.995 1.00 95.12 239 VAL A CA 1
ATOM 1782 C C . VAL A 1 239 ? -14.845 -8.379 35.770 1.00 95.12 239 VAL A C 1
ATOM 1784 O O . VAL A 1 239 ? -14.669 -7.169 35.917 1.00 95.12 239 VAL A O 1
ATOM 1787 N N . ASP A 1 240 ? -15.125 -8.924 34.587 1.00 94.69 240 ASP A N 1
ATOM 1788 C CA . ASP A 1 240 ? -15.106 -8.164 33.336 1.00 94.69 240 ASP A CA 1
ATOM 1789 C C . ASP A 1 240 ? -16.269 -7.169 33.290 1.00 94.69 240 ASP A C 1
ATOM 1791 O O . ASP A 1 240 ? -16.063 -5.985 33.011 1.00 94.69 240 ASP A O 1
ATOM 1795 N N . THR A 1 241 ? -17.473 -7.610 33.666 1.00 93.75 241 THR A N 1
ATOM 1796 C CA . THR A 1 241 ? -18.653 -6.743 33.771 1.00 93.75 241 THR A CA 1
ATOM 1797 C C . THR A 1 241 ? -18.440 -5.633 34.801 1.00 93.75 241 THR A C 1
ATOM 1799 O O . THR A 1 241 ? -18.717 -4.465 34.515 1.00 93.75 241 THR A O 1
ATOM 1802 N N . LYS A 1 242 ? -17.908 -5.959 35.987 1.00 94.44 242 LYS A N 1
ATOM 1803 C CA . LYS A 1 242 ? -17.629 -4.963 37.037 1.00 94.44 242 LYS A CA 1
ATOM 1804 C C . LYS A 1 242 ? -16.625 -3.911 36.581 1.00 94.44 242 LYS A C 1
ATOM 1806 O O . LYS A 1 242 ? -16.865 -2.720 36.787 1.00 94.44 242 LYS A O 1
ATOM 1811 N N . ASN A 1 243 ? -15.540 -4.341 35.941 1.00 95.38 243 ASN A N 1
ATOM 1812 C CA . ASN A 1 243 ? -14.516 -3.439 35.422 1.00 95.38 243 ASN A CA 1
ATOM 1813 C C . ASN A 1 243 ? -15.074 -2.541 34.316 1.00 95.38 243 ASN A C 1
ATOM 1815 O O . ASN A 1 243 ? -14.875 -1.329 34.367 1.00 95.38 243 ASN A O 1
ATOM 1819 N N . PHE A 1 244 ? -15.827 -3.109 33.369 1.00 93.81 244 PHE A N 1
ATOM 1820 C CA . PHE A 1 244 ? -16.455 -2.348 32.291 1.00 93.81 244 PHE A CA 1
ATOM 1821 C C . PHE A 1 244 ? -17.408 -1.272 32.828 1.00 93.81 244 PHE A C 1
ATOM 1823 O O . PHE A 1 244 ? -17.295 -0.106 32.452 1.00 93.81 244 PHE A O 1
ATOM 1830 N N . VAL A 1 245 ? -18.320 -1.632 33.740 1.00 93.62 245 VAL A N 1
ATOM 1831 C CA . VAL A 1 245 ? -19.278 -0.677 34.324 1.00 93.62 245 VAL A CA 1
ATOM 1832 C C . VAL A 1 245 ? -18.550 0.414 35.110 1.00 93.62 245 VAL A C 1
ATOM 1834 O O . VAL A 1 245 ? -18.845 1.590 34.916 1.00 93.62 245 VAL A O 1
ATOM 1837 N N . ALA A 1 246 ? -17.571 0.056 35.947 1.00 93.19 246 ALA A N 1
ATOM 1838 C CA . ALA A 1 246 ? -16.802 1.030 36.722 1.00 93.19 246 ALA A CA 1
ATOM 1839 C C . ALA A 1 246 ? -16.005 1.994 35.826 1.00 93.19 246 ALA A C 1
ATOM 1841 O O . ALA A 1 246 ? -15.948 3.195 36.100 1.00 93.19 246 ALA A O 1
ATOM 1842 N N . GLU A 1 247 ? -15.415 1.490 34.740 1.00 94.62 247 GLU A N 1
ATOM 1843 C CA . GLU A 1 247 ? -14.687 2.306 33.771 1.00 94.62 247 GLU A CA 1
ATOM 1844 C C . GLU A 1 247 ? -15.620 3.281 33.043 1.00 94.62 247 GLU A C 1
ATOM 1846 O O . GLU A 1 247 ? -15.314 4.474 32.951 1.00 94.62 247 GLU A O 1
ATOM 1851 N 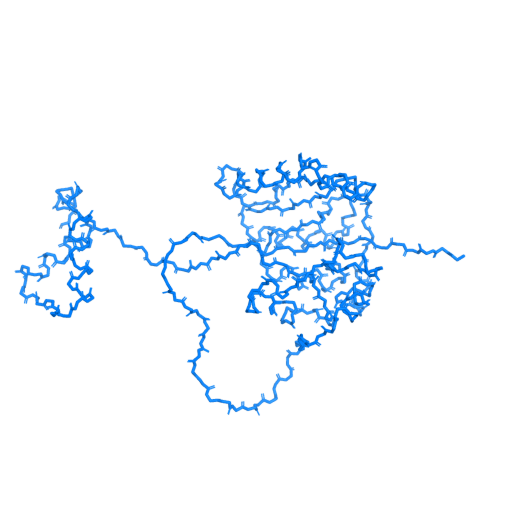N . ILE A 1 248 ? -16.765 2.795 32.554 1.00 94.56 248 ILE A N 1
ATOM 1852 C CA . ILE A 1 248 ? -17.770 3.633 31.893 1.00 94.56 248 ILE A CA 1
ATOM 1853 C C . ILE A 1 248 ? -18.314 4.689 32.858 1.00 94.56 248 ILE A C 1
ATOM 1855 O O . ILE A 1 248 ? -18.403 5.856 32.479 1.00 94.56 248 ILE A O 1
ATOM 1859 N N . ASP A 1 249 ? -18.616 4.319 34.103 1.00 91.25 249 ASP A N 1
ATOM 1860 C CA . ASP A 1 249 ? -19.128 5.249 35.110 1.00 91.25 249 ASP A CA 1
ATOM 1861 C C . ASP A 1 249 ? -18.101 6.321 35.473 1.00 91.25 249 ASP A C 1
ATOM 1863 O O . ASP A 1 249 ? -18.465 7.491 35.594 1.00 91.25 249 ASP A O 1
ATOM 1867 N N . SER A 1 250 ? -16.820 5.956 35.586 1.00 92.56 250 SER A N 1
ATOM 1868 C CA . SER A 1 250 ? -15.726 6.900 35.832 1.00 92.56 250 SER A CA 1
ATOM 1869 C C . SER A 1 250 ? -15.539 7.872 34.662 1.00 92.56 250 SER A C 1
ATOM 1871 O O . SER A 1 250 ? -15.522 9.089 34.862 1.00 92.56 250 SER A O 1
ATOM 1873 N N . LYS A 1 251 ? -15.466 7.353 33.429 1.00 92.69 251 LYS A N 1
ATOM 1874 C CA . LYS A 1 251 ? -15.300 8.162 32.210 1.00 92.69 251 LYS A CA 1
ATOM 1875 C C . LYS A 1 251 ? -16.541 8.986 31.864 1.00 92.69 251 LYS A C 1
ATOM 1877 O O . LYS A 1 251 ? -16.424 9.993 31.173 1.00 92.69 251 LYS A O 1
ATOM 1882 N N . GLY A 1 252 ? -17.717 8.560 32.316 1.00 89.75 252 GLY A N 1
ATOM 1883 C CA . GLY A 1 252 ? -18.990 9.215 32.046 1.00 89.75 252 GLY A CA 1
ATOM 1884 C C . GLY A 1 252 ? -19.305 10.402 32.956 1.00 89.75 252 GLY A C 1
ATOM 1885 O O . GLY A 1 252 ? -20.127 11.231 32.571 1.00 89.75 252 GLY A O 1
ATOM 1886 N N . GLN A 1 253 ? -18.655 10.526 34.124 1.00 87.88 253 GLN A N 1
ATOM 1887 C CA . GLN A 1 253 ? -18.936 11.600 35.093 1.00 87.88 253 GLN A CA 1
ATOM 1888 C C . GLN A 1 253 ? -18.852 13.030 34.532 1.00 87.88 253 GLN A C 1
ATOM 1890 O O . GLN A 1 253 ? -19.763 13.806 34.830 1.00 87.88 253 GLN A O 1
ATOM 1895 N N . PRO A 1 254 ? -17.820 13.413 33.749 1.00 89.62 254 PRO A N 1
ATOM 1896 C CA . PRO A 1 254 ? -17.596 14.819 33.406 1.00 89.62 254 PRO A CA 1
ATOM 1897 C C . PRO A 1 254 ? -18.784 15.492 32.702 1.00 89.62 254 PRO A C 1
ATOM 1899 O O . PRO A 1 254 ? -19.136 16.620 33.041 1.00 89.62 254 PRO A O 1
ATOM 1902 N N . ASP A 1 255 ? -19.456 14.777 31.794 1.00 86.50 255 ASP A N 1
ATOM 1903 C CA . ASP A 1 255 ? -20.533 15.331 30.954 1.00 86.50 255 ASP A CA 1
ATOM 1904 C C . ASP A 1 255 ? -21.934 14.841 31.346 1.00 86.50 255 ASP A C 1
ATOM 1906 O O . ASP A 1 255 ? -22.938 15.165 30.704 1.00 86.50 255 ASP A O 1
ATOM 1910 N N . ARG A 1 256 ? -22.034 14.068 32.428 1.00 81.69 256 ARG A N 1
ATOM 1911 C CA . ARG A 1 256 ? -23.259 13.360 32.809 1.00 81.69 256 ARG A CA 1
ATOM 1912 C C . ARG A 1 256 ? -24.467 14.274 33.008 1.00 81.69 256 ARG A C 1
ATOM 1914 O O . ARG A 1 256 ? -25.571 13.951 32.579 1.00 81.69 256 ARG A O 1
ATOM 1921 N N . SER A 1 257 ? -24.250 15.435 33.622 1.00 85.56 257 SER A N 1
ATOM 1922 C CA . SER A 1 257 ? -25.309 16.421 33.873 1.00 85.56 257 SER A CA 1
ATOM 1923 C C . SER A 1 257 ? -25.886 17.032 32.591 1.00 85.56 257 SER A C 1
ATOM 1925 O O . SER A 1 257 ? -27.029 17.482 32.591 1.00 85.56 257 SER A O 1
ATOM 1927 N N . GLN A 1 258 ? -25.113 17.060 31.501 1.00 86.25 258 GLN A N 1
ATOM 1928 C CA . GLN A 1 258 ? -25.581 17.552 30.205 1.00 86.25 258 GLN A CA 1
ATOM 1929 C C . GLN A 1 258 ? -26.375 16.478 29.469 1.00 86.25 258 GLN A C 1
ATOM 1931 O O . GLN A 1 258 ? -27.433 16.783 28.923 1.00 86.25 258 GLN A O 1
ATOM 1936 N N . ILE A 1 259 ? -25.922 15.221 29.520 1.00 88.81 259 ILE A N 1
ATOM 1937 C CA . ILE A 1 259 ? -26.663 14.090 28.947 1.00 88.81 259 ILE A CA 1
ATOM 1938 C C . ILE A 1 259 ? -28.051 13.969 29.585 1.00 88.81 259 ILE A C 1
ATOM 1940 O O . ILE A 1 259 ? -29.041 13.919 28.863 1.00 88.81 259 ILE A O 1
ATOM 1944 N N . GLN A 1 260 ? -28.140 14.046 30.917 1.00 84.50 260 GLN A N 1
ATOM 1945 C CA . GLN A 1 260 ? -29.412 13.999 31.656 1.00 84.50 260 GLN A CA 1
ATOM 1946 C C . GLN A 1 260 ? -30.412 15.100 31.274 1.00 84.50 260 GLN A C 1
ATOM 1948 O O . GLN A 1 260 ? -31.607 14.945 31.488 1.00 84.50 260 GLN A O 1
ATOM 1953 N N . LYS A 1 261 ? -29.948 16.243 30.757 1.00 88.69 261 LYS A N 1
ATOM 1954 C CA . LYS A 1 261 ? -30.846 17.317 30.301 1.00 88.69 261 LYS A CA 1
ATOM 1955 C C . LYS A 1 261 ? -31.417 17.051 28.911 1.00 88.69 261 LYS A C 1
ATOM 1957 O O . LYS A 1 261 ? -32.427 17.650 28.559 1.00 88.69 261 LYS A O 1
ATOM 1962 N N . GLN A 1 262 ? -30.737 16.235 28.110 1.00 84.69 262 GLN A N 1
ATOM 1963 C CA . GLN A 1 262 ? -31.101 15.963 26.721 1.00 84.69 262 GLN A CA 1
ATOM 1964 C C . GLN A 1 262 ? -31.895 14.659 26.550 1.00 84.69 262 GLN A C 1
ATOM 1966 O O . GLN A 1 262 ? -32.554 14.510 25.523 1.00 84.69 262 GLN A O 1
ATOM 1971 N N . TRP A 1 263 ? -31.811 13.734 27.513 1.00 78.88 263 TRP A N 1
ATOM 1972 C CA . TRP A 1 263 ? -32.381 12.382 27.470 1.00 78.88 263 TRP A CA 1
ATOM 1973 C C . TRP A 1 263 ? -33.245 12.095 28.695 1.00 78.88 263 TRP A C 1
ATOM 1975 O O . TRP A 1 263 ? -34.380 11.613 28.505 1.00 78.88 263 TRP A O 1
#

Mean predicted aligned error: 11.63 Å

Solvent-accessible surface area (backbone atoms only — not comparable to full-atom values): 15206 Å² total; per-residue (Å²): 136,87,82,84,83,86,74,70,24,34,41,31,29,61,33,79,62,81,92,78,85,88,79,80,90,69,90,86,82,76,80,90,70,94,72,90,71,90,71,82,53,47,81,84,79,69,50,74,68,51,20,15,54,26,35,73,58,24,21,14,58,88,30,46,87,66,40,80,77,51,65,88,64,84,49,44,31,34,30,34,18,51,51,77,88,35,71,68,34,48,54,50,51,51,52,42,49,49,63,63,64,37,63,67,60,43,64,74,44,47,94,74,54,56,50,61,44,82,40,78,59,38,79,35,54,67,43,40,46,50,50,52,51,52,36,59,76,66,60,41,33,79,77,62,53,38,27,35,48,29,60,65,69,48,48,22,60,30,8,60,21,29,42,32,24,41,50,28,32,62,86,64,48,73,91,56,41,66,72,68,83,83,47,63,64,82,61,48,44,53,38,24,60,34,56,53,30,72,39,60,41,50,41,50,47,73,76,42,56,58,74,92,76,91,83,75,63,32,32,61,49,28,52,51,53,50,53,40,44,77,72,68,52,79,78,68,87,49,70,66,55,48,50,52,52,53,49,29,45,63,66,6,54,88,52,34,75,58,50,64,74,77,108

Secondary structure (DSSP, 8-state):
--------BEEEE--------------------------SPPPS---HHHHHHHHHH-S-GGGGGG--PPPPPSSEEEEE-S-TTSHHHHHHHHHHHHHHH-HHHHHHHGGG---EEEEE--SSHHHHHHHHHHHHHTT-TTT--SEEEE-THHHHHHHTTT-B--SS-TT--TTT---GGGS-HHHHTHHHHSTT--S-S--EEE-----------HHHHHHHHHHHHHTTPPPP-SHHHHHHHHHHHHHHTTTHHHHHHH-

Foldseek 3Di:
DDDDDAAFAFEEEDDDDDDDDDDDPPDPDDDDDPDDDDDQFADPPDDLLLQLVCLVCFQFVVLQVLDDGADDDQAAEEEEQDDCPDPVVVVVVVVLVCLQPDPVNCVVCPPNDHRYDYDYQHHDQVSVLVVLLVCSVVVVRYPDGRYYHHDLQSVQSCLSNSRQGAQAHSVRPVVSGDDCVVDDPVQQCSQGPRHSRNRHHHRYHHPHDDDDDDDDDLLLVLLVVVVCVVVPDDFDPDPVRVVVNVVSVVNNPPCNVVNVVVD

Sequence (263 aa):
MNKTKIKFILGTLGSIAALSISASCGSSNGSINESNNNIGGVTDNSSIKDRRLNALLGANPEASSNAFQQVEKDKIVLAMTFSQGGAQAKALNELVNAYNNDAELKAKLGNIFKEVTVNNVGSGYGEGAKKVSQYLEAKNTDNFFNLILNYSPVGAILANSNMLLSFNDPNGNPDLDTDISLFNKDFVNSNATTENIKNPSTYILPIMKSTLVSTINAPVMSYILDTMKAKGVTFSDDVDTKNFVAEIDSKGQPDRSQIQKQW